Protein AF-A0A7S3MWG5-F1 (afdb_monomer)

pLDDT: mean 86.38, std 14.99, range [45.44, 98.62]

Foldseek 3Di:
DDDPPPPPPPPPPVPDPPDPLVVLLVLLLVLLVLLLVLLVLCVVPVCLQLCPVPDDDDPPDDDSVRLSVLLVVLSVLQNVLSVVLNVVSVVVLQRPDSVLSVVLSVLSVVLSVVSVVCSVVSHHSVCSNVSCVRNRVVNSVSSVVSNVVSVVVVVVVVVVVVVVVVVVVVVVVVVVVVVVD

Nearest PDB structures (foldseek):
  7uwb-assembly1_k  TM=5.128E-01  e=1.995E+00  Citrus x limon
  4u5a-assembly4_D  TM=2.665E-01  e=1.414E+00  Plasmodium berghei
  2oku-assembly1_B  TM=2.728E-01  e=2.201E+00  Porphyromonas gingivalis W83
  9crw-assembly1_H  TM=3.394E-01  e=5.079E+00  Candida albicans
  8srk-assembly1_A  TM=3.076E-01  e=6.495E+00  Salpingoeca rosetta

Solvent-accessible surface area (backbone atoms only — not comparable to full-atom values): 10254 Å² total; per-residue (Å²): 134,87,81,81,79,76,81,72,64,90,78,69,76,69,75,54,97,81,44,72,66,59,57,53,53,53,49,35,55,51,31,52,54,51,35,52,52,50,53,51,52,42,63,75,48,44,63,57,27,65,59,75,72,74,88,71,86,66,93,86,62,77,52,71,68,55,50,50,53,53,42,52,50,43,50,53,53,28,51,50,37,50,51,54,52,53,53,40,53,77,68,57,41,60,68,82,48,68,70,58,47,51,52,38,38,52,38,30,49,50,34,37,53,52,51,51,48,40,59,74,67,46,43,58,47,74,56,51,51,57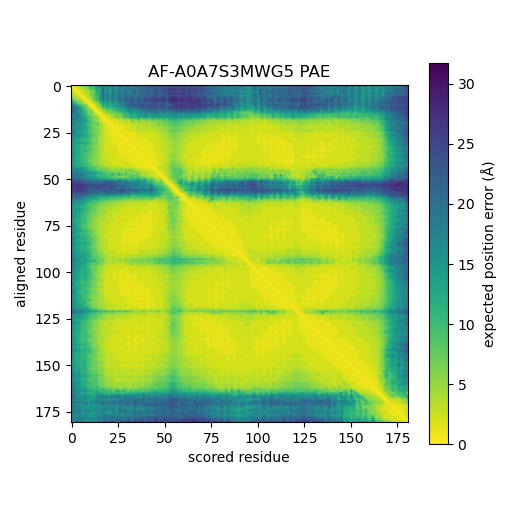,49,28,50,61,40,22,50,47,45,39,52,57,47,53,53,41,39,49,51,42,54,52,52,52,55,54,52,51,54,53,50,54,54,53,50,55,64,51,52,54,59,52,52,51,52,53,54,64,74,77,107

Radius of 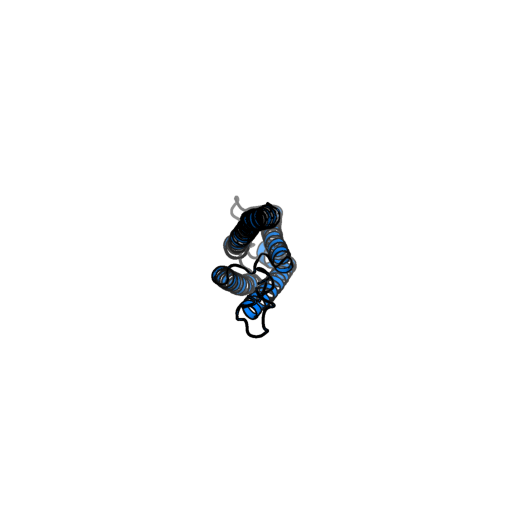gyration: 25.8 Å; Cα contacts (8 Å, |Δi|>4): 118; chains: 1; bounding box: 64×24×91 Å

Sequence (181 aa):
RKFKFKTMAVQSRVYKSHDPQYYLFRNKTLFIIAQIALLFVALTISENHIYWYGSTKPADRPTEEEAESSYKSAIWIFLSCLIVEFVFIFSGMSLLARELIFLQNFFHLLGCLFTAWFVLDAWQYQRIWYLLLLFGVIPFLLEIIQVYNAVRFTKNSQLNLEKNNKFKVIPFLLEIIQVYN

Structure (mmCIF, N/CA/C/O backbone):
data_AF-A0A7S3MWG5-F1
#
_entry.id   AF-A0A7S3MWG5-F1
#
loop_
_atom_site.group_PDB
_atom_site.id
_atom_site.type_symbol
_atom_site.label_atom_id
_atom_site.label_alt_id
_atom_site.label_comp_id
_atom_site.label_asym_id
_atom_site.label_entity_id
_atom_site.label_seq_id
_atom_site.pdbx_PDB_ins_code
_atom_site.Cartn_x
_atom_site.Cartn_y
_atom_site.Cartn_z
_atom_site.occupancy
_atom_site.B_iso_or_equiv
_atom_site.auth_seq_id
_atom_site.auth_comp_id
_atom_site.auth_asym_id
_atom_site.auth_atom_id
_atom_site.pdbx_PDB_model_num
ATOM 1 N N . ARG A 1 1 ? -37.157 -5.631 41.633 1.00 58.34 1 ARG A N 1
ATOM 2 C CA . ARG A 1 1 ? -36.956 -5.695 40.158 1.00 58.34 1 ARG A CA 1
ATOM 3 C C . ARG A 1 1 ? -35.497 -6.064 39.886 1.00 58.34 1 ARG A C 1
ATOM 5 O O . ARG A 1 1 ? -34.633 -5.264 40.206 1.00 58.34 1 ARG A O 1
ATOM 12 N N . LYS A 1 2 ? -35.194 -7.267 39.375 1.00 50.44 2 LYS A N 1
ATOM 13 C CA . LYS A 1 2 ? -33.812 -7.673 39.039 1.00 50.44 2 LYS A CA 1
ATOM 14 C C . LYS A 1 2 ? -33.408 -7.049 37.697 1.00 50.44 2 LYS A C 1
ATOM 16 O O . LYS A 1 2 ? -33.929 -7.454 36.661 1.00 50.44 2 LYS A O 1
ATOM 21 N N . PHE A 1 3 ? -32.498 -6.078 37.708 1.00 49.19 3 PHE A N 1
ATOM 22 C CA . PHE A 1 3 ? -31.880 -5.560 36.486 1.00 49.19 3 PHE A CA 1
ATOM 23 C C . PHE A 1 3 ? -30.882 -6.595 35.952 1.00 49.19 3 PHE A C 1
ATOM 25 O O . PHE A 1 3 ? -29.796 -6.771 36.500 1.00 49.19 3 PHE A O 1
ATOM 32 N N . LYS A 1 4 ? -31.248 -7.307 34.879 1.00 59.09 4 LYS A N 1
ATOM 33 C CA . LYS A 1 4 ? -30.299 -8.111 34.096 1.00 59.09 4 LYS A CA 1
ATOM 34 C C . LYS A 1 4 ? -29.404 -7.148 33.316 1.00 59.09 4 LYS A C 1
ATOM 36 O O . LYS A 1 4 ? -29.762 -6.710 32.225 1.00 59.09 4 LYS A O 1
ATOM 41 N N . PHE A 1 5 ? -28.247 -6.806 33.873 1.00 51.06 5 PHE A N 1
ATOM 42 C CA . PHE A 1 5 ? -27.210 -6.119 33.111 1.00 51.06 5 PHE A CA 1
ATOM 43 C C . PHE A 1 5 ? -26.651 -7.088 32.073 1.00 51.06 5 PHE A C 1
ATOM 45 O O . PHE A 1 5 ? -25.912 -8.015 32.391 1.00 51.06 5 PHE A O 1
ATOM 52 N N . LYS A 1 6 ? -27.046 -6.884 30.815 1.00 57.44 6 LYS A N 1
ATOM 53 C CA . LYS A 1 6 ? -26.429 -7.533 29.663 1.00 57.44 6 LYS A CA 1
ATOM 54 C C . LYS A 1 6 ? -25.040 -6.914 29.520 1.00 57.44 6 LYS A C 1
ATOM 56 O O . LYS A 1 6 ? -24.912 -5.799 29.023 1.00 57.44 6 LYS A O 1
ATOM 61 N N . THR A 1 7 ? -24.021 -7.594 30.033 1.00 53.59 7 THR A N 1
ATOM 62 C CA . THR A 1 7 ? -22.610 -7.264 29.822 1.00 53.59 7 THR A CA 1
ATOM 63 C C . THR A 1 7 ? -22.373 -7.225 28.315 1.00 53.59 7 THR A C 1
ATOM 65 O O . THR A 1 7 ? -22.274 -8.260 27.661 1.00 53.59 7 THR A O 1
ATOM 68 N N . MET A 1 8 ? -22.378 -6.029 27.727 1.00 45.44 8 MET A N 1
ATOM 69 C CA . MET A 1 8 ? -21.980 -5.862 26.338 1.00 45.44 8 MET A CA 1
ATOM 70 C C . MET A 1 8 ? -20.463 -5.998 26.314 1.00 45.44 8 MET A C 1
ATOM 72 O O . MET A 1 8 ? -19.751 -5.083 26.722 1.00 45.44 8 MET A O 1
ATOM 76 N N . ALA A 1 9 ? -19.965 -7.162 25.900 1.00 50.38 9 ALA A N 1
ATOM 77 C CA . ALA A 1 9 ? -18.564 -7.304 25.544 1.00 50.38 9 ALA A CA 1
ATOM 78 C C . ALA A 1 9 ? -18.272 -6.287 24.430 1.00 50.38 9 ALA A C 1
ATOM 80 O O . ALA A 1 9 ? -18.819 -6.377 23.332 1.00 50.38 9 ALA A O 1
ATOM 81 N N . VAL A 1 10 ? -17.456 -5.282 24.749 1.00 54.16 10 VAL A N 1
ATOM 82 C CA . VAL A 1 10 ? -17.215 -4.076 23.936 1.00 54.16 10 VAL A CA 1
ATOM 83 C C . VAL A 1 10 ? -16.567 -4.385 22.574 1.00 54.16 10 VAL A C 1
ATOM 85 O O . VAL A 1 10 ? -16.533 -3.517 21.710 1.00 54.16 10 VAL A O 1
ATOM 88 N N . GLN A 1 11 ? -16.123 -5.621 22.323 1.00 51.16 11 GLN A N 1
ATOM 89 C CA . GLN A 1 11 ? -15.396 -5.977 21.099 1.00 51.16 11 GLN A CA 1
ATOM 90 C C . GLN A 1 11 ? -15.906 -7.200 20.333 1.00 51.16 11 GLN A C 1
ATOM 92 O O . GLN A 1 11 ? -15.374 -7.492 19.269 1.00 51.16 11 GLN A O 1
ATOM 97 N N . SER A 1 12 ? -16.968 -7.878 20.772 1.00 49.00 12 SER A N 1
ATOM 98 C CA . SER A 1 12 ? -17.566 -8.963 19.982 1.00 49.00 12 SER A CA 1
ATOM 99 C C . SER A 1 12 ? -18.888 -8.535 19.355 1.00 49.00 12 SER A C 1
ATOM 101 O O . SER A 1 12 ? -19.907 -9.222 19.456 1.00 49.00 12 SER A O 1
ATOM 103 N N . ARG A 1 13 ? -18.882 -7.429 18.594 1.00 55.12 13 ARG A N 1
ATOM 104 C CA . ARG A 1 13 ? -19.757 -7.423 17.415 1.00 55.12 13 ARG A CA 1
ATOM 105 C C . ARG A 1 13 ? -19.190 -8.481 16.481 1.00 55.12 13 ARG A C 1
ATOM 107 O O . ARG A 1 13 ? -18.394 -8.183 15.605 1.00 55.12 13 ARG A O 1
ATOM 114 N N . VAL A 1 14 ? -19.566 -9.733 16.735 1.00 58.75 14 VAL A N 1
ATOM 115 C CA . VAL A 1 14 ? -19.455 -10.813 15.765 1.00 58.75 14 VAL A CA 1
ATOM 116 C C . VAL A 1 14 ? -20.097 -10.254 14.509 1.00 58.75 14 VAL A C 1
ATOM 118 O O . VAL A 1 14 ? -21.301 -9.975 14.513 1.00 58.75 14 VAL A O 1
ATOM 121 N N . TYR A 1 15 ? -19.269 -9.966 13.505 1.00 61.66 15 TYR A N 1
ATOM 122 C CA . TYR A 1 15 ? -19.721 -9.416 12.242 1.00 61.66 15 TYR A CA 1
ATOM 123 C C . TYR A 1 15 ? -20.810 -10.335 11.723 1.00 61.66 15 TYR A C 1
ATOM 125 O O . TYR A 1 15 ? -20.561 -11.486 11.363 1.00 61.66 15 TYR A O 1
ATOM 133 N N . LYS A 1 16 ? -22.051 -9.848 11.746 1.00 71.44 16 LYS A N 1
ATOM 134 C CA . LYS A 1 16 ? -23.113 -10.540 11.035 1.00 71.44 16 LYS A CA 1
ATOM 135 C C . LYS A 1 16 ? -22.685 -10.534 9.575 1.00 71.44 16 LYS A C 1
ATOM 137 O O . LYS A 1 16 ? -22.190 -9.518 9.096 1.00 71.44 16 LYS A O 1
ATOM 142 N N . SER A 1 17 ? -22.906 -11.635 8.868 1.00 73.44 17 SER A N 1
ATOM 143 C CA . SER A 1 17 ? -22.539 -11.794 7.452 1.00 73.44 17 SER A CA 1
ATOM 144 C C . SER A 1 17 ? -23.084 -10.700 6.517 1.00 73.44 17 SER A C 1
ATOM 146 O O . SER A 1 17 ? -22.689 -10.633 5.363 1.00 73.44 17 SER A O 1
ATOM 148 N N . HIS A 1 18 ? -23.975 -9.841 7.017 1.00 81.19 18 HIS A N 1
ATOM 149 C CA . HIS A 1 18 ? -24.604 -8.733 6.309 1.00 81.19 18 HIS A CA 1
ATOM 150 C C . HIS A 1 18 ? -24.020 -7.354 6.688 1.00 81.19 18 HIS A C 1
ATOM 152 O O . HIS A 1 18 ? -24.598 -6.336 6.320 1.00 81.19 18 HIS A O 1
ATOM 158 N N . ASP A 1 19 ? -22.921 -7.279 7.452 1.00 86.31 19 ASP A N 1
ATOM 159 C CA . ASP A 1 19 ? -22.254 -5.999 7.728 1.00 86.31 19 ASP A CA 1
ATOM 160 C C . ASP A 1 19 ? -21.442 -5.550 6.498 1.00 86.31 19 ASP A C 1
ATOM 162 O O . ASP A 1 19 ? -20.554 -6.287 6.057 1.00 86.31 19 ASP A O 1
ATOM 166 N N . PRO A 1 20 ? -21.678 -4.339 5.957 1.00 86.81 20 PRO A N 1
ATOM 167 C CA . PRO A 1 20 ? -20.893 -3.784 4.855 1.00 86.81 20 PRO A CA 1
ATOM 168 C C . PRO A 1 20 ? -19.370 -3.821 5.067 1.00 86.81 20 PRO A C 1
ATOM 170 O O . PRO A 1 20 ? -18.618 -3.891 4.095 1.00 86.81 20 PRO A O 1
ATOM 173 N N . GLN A 1 21 ? -18.894 -3.805 6.319 1.00 87.06 21 GLN A N 1
ATOM 174 C CA . GLN A 1 21 ? -17.459 -3.876 6.628 1.00 87.06 21 GLN A CA 1
ATOM 175 C C . GLN A 1 21 ? -16.812 -5.195 6.185 1.00 87.06 21 GLN A C 1
ATOM 177 O O . GLN A 1 21 ? -15.646 -5.190 5.791 1.00 87.06 21 GLN A O 1
ATOM 182 N N . TYR A 1 22 ? -17.567 -6.297 6.166 1.00 88.50 22 TYR A N 1
ATOM 183 C CA . TYR A 1 22 ? -17.061 -7.593 5.711 1.00 88.50 22 TYR A CA 1
ATOM 184 C C . TYR A 1 22 ? -16.614 -7.549 4.241 1.00 88.50 22 TYR A C 1
ATOM 186 O O . TYR A 1 22 ? -15.540 -8.043 3.893 1.00 88.50 22 TYR A O 1
ATOM 194 N N . TYR A 1 23 ? -17.400 -6.896 3.380 1.00 91.94 23 TYR A N 1
ATOM 195 C CA . TYR A 1 23 ? -17.073 -6.751 1.959 1.00 91.94 23 TYR A CA 1
ATOM 196 C C . TYR A 1 23 ? -15.869 -5.835 1.737 1.00 91.94 23 TYR A C 1
ATOM 198 O O . TYR A 1 23 ? -15.005 -6.145 0.920 1.00 91.94 23 TYR A O 1
ATOM 206 N N . LEU A 1 24 ? -15.780 -4.734 2.489 1.00 92.12 24 LEU A N 1
ATOM 207 C CA . LEU A 1 24 ? -14.653 -3.806 2.391 1.00 92.12 24 LEU A CA 1
ATOM 208 C C . LEU A 1 24 ? -13.333 -4.475 2.781 1.00 92.12 24 LEU A C 1
ATOM 210 O O . LEU A 1 24 ? -12.340 -4.303 2.078 1.00 92.12 24 LEU A O 1
ATOM 214 N N . PHE A 1 25 ? -13.338 -5.277 3.846 1.00 92.25 25 PHE A N 1
ATOM 215 C CA . PHE A 1 25 ? -12.175 -6.050 4.269 1.00 92.25 25 PHE A CA 1
ATOM 216 C C . PHE A 1 25 ? -11.745 -7.062 3.204 1.00 92.25 25 PHE A C 1
ATOM 218 O O . PHE A 1 25 ? -10.589 -7.068 2.787 1.00 92.25 25 PHE A O 1
ATOM 225 N N . ARG A 1 26 ? -12.689 -7.874 2.705 1.00 94.38 26 ARG A N 1
ATOM 226 C CA . ARG A 1 26 ? -12.409 -8.875 1.667 1.00 94.38 26 ARG A CA 1
ATOM 227 C C . ARG A 1 26 ? -11.819 -8.236 0.410 1.00 94.38 26 ARG A C 1
ATOM 2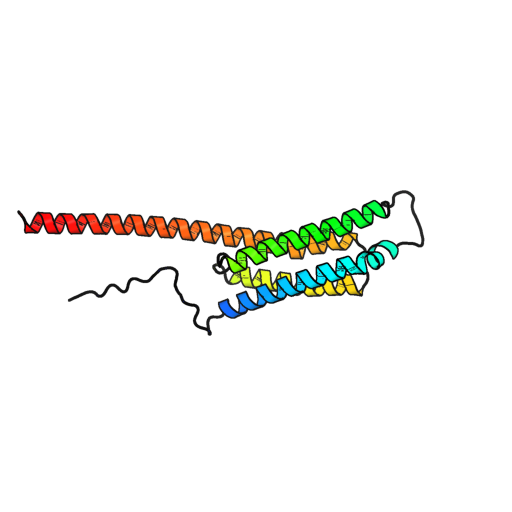29 O O . ARG A 1 26 ? -10.847 -8.753 -0.134 1.00 94.38 26 ARG A O 1
ATOM 236 N N . ASN A 1 27 ? -12.384 -7.116 -0.035 1.00 96.12 27 ASN A N 1
ATOM 237 C CA . ASN A 1 27 ? -11.892 -6.398 -1.208 1.00 96.12 27 ASN A CA 1
ATOM 238 C C . ASN A 1 27 ? -10.470 -5.872 -0.987 1.00 96.12 27 ASN A C 1
ATOM 240 O O . ASN A 1 27 ? -9.638 -6.022 -1.876 1.00 96.12 27 ASN A O 1
ATOM 244 N N . LYS A 1 28 ? -10.166 -5.343 0.207 1.00 95.56 28 LYS A N 1
ATOM 245 C CA . LYS A 1 28 ? -8.814 -4.886 0.553 1.00 95.56 28 LYS A CA 1
ATOM 246 C C . LYS A 1 28 ? -7.790 -6.001 0.410 1.00 95.56 28 LYS A C 1
ATOM 248 O O . LYS A 1 28 ? -6.786 -5.836 -0.276 1.00 95.56 28 LYS A O 1
ATOM 253 N N . THR A 1 29 ? -8.074 -7.156 1.011 1.00 96.69 29 THR A N 1
ATOM 254 C CA . THR A 1 29 ? -7.201 -8.331 0.933 1.00 96.69 29 THR A CA 1
ATOM 255 C C . THR A 1 29 ? -6.969 -8.758 -0.515 1.00 96.69 29 THR A C 1
ATOM 257 O O . THR A 1 29 ? -5.829 -9.003 -0.901 1.00 96.69 29 THR A O 1
ATOM 260 N N . LEU A 1 30 ? -8.029 -8.813 -1.329 1.00 97.94 30 LEU A N 1
ATOM 261 C CA . LEU A 1 30 ? -7.922 -9.194 -2.738 1.00 97.94 30 LEU A CA 1
ATOM 262 C C . LEU A 1 30 ? -7.074 -8.205 -3.542 1.00 97.94 30 LEU A C 1
ATOM 264 O O . LEU A 1 30 ? -6.211 -8.640 -4.301 1.00 97.94 30 LEU A O 1
ATOM 268 N N . PHE A 1 31 ? -7.279 -6.897 -3.362 1.00 98.25 31 PHE A N 1
ATOM 269 C CA . PHE A 1 31 ? -6.501 -5.895 -4.087 1.00 98.25 31 PHE A CA 1
ATOM 270 C C . PHE A 1 31 ? -5.033 -5.879 -3.665 1.00 98.25 31 PHE A C 1
ATOM 272 O O . PHE A 1 31 ? -4.173 -5.804 -4.534 1.00 98.25 31 PHE A O 1
ATOM 279 N N . ILE A 1 32 ? -4.721 -6.038 -2.375 1.00 98.06 32 ILE A N 1
ATOM 280 C CA . ILE A 1 32 ? -3.328 -6.142 -1.918 1.00 98.06 32 ILE A CA 1
ATOM 281 C C . ILE A 1 32 ? -2.643 -7.368 -2.534 1.00 98.06 32 ILE A C 1
ATOM 283 O O . ILE A 1 32 ? -1.541 -7.243 -3.063 1.00 98.06 32 ILE A O 1
ATOM 287 N N . ILE A 1 33 ? -3.294 -8.538 -2.531 1.00 98.44 33 ILE A N 1
ATOM 288 C CA . ILE A 1 33 ? -2.737 -9.755 -3.147 1.00 98.44 33 ILE A CA 1
ATOM 289 C C . ILE A 1 33 ? -2.514 -9.553 -4.651 1.00 98.44 33 ILE A C 1
ATOM 291 O O . ILE A 1 33 ? -1.448 -9.894 -5.165 1.00 98.44 33 ILE A O 1
ATOM 295 N N . ALA A 1 34 ? -3.493 -8.980 -5.355 1.00 98.50 34 ALA A N 1
ATOM 296 C CA . ALA A 1 34 ? -3.378 -8.701 -6.783 1.00 98.50 34 ALA A CA 1
ATOM 297 C C . ALA A 1 34 ? -2.232 -7.721 -7.081 1.00 98.50 34 ALA A C 1
ATOM 299 O O . ALA A 1 34 ? -1.448 -7.947 -8.000 1.00 98.50 34 ALA A O 1
ATOM 300 N N . GLN A 1 35 ? -2.091 -6.668 -6.277 1.00 98.44 35 GLN A N 1
ATOM 301 C CA . GLN A 1 35 ? -1.040 -5.671 -6.440 1.00 98.44 35 GLN A CA 1
ATOM 302 C C . GLN A 1 35 ? 0.351 -6.252 -6.154 1.00 98.44 35 GLN A C 1
ATOM 304 O O . GLN A 1 35 ? 1.283 -5.989 -6.911 1.00 98.44 35 GLN A O 1
ATOM 309 N N . ILE A 1 36 ? 0.487 -7.108 -5.134 1.00 98.56 36 ILE A N 1
ATOM 310 C CA . ILE A 1 36 ? 1.717 -7.874 -4.872 1.00 98.56 36 ILE A CA 1
ATOM 311 C C . ILE A 1 36 ? 2.068 -8.752 -6.080 1.00 98.56 36 ILE A C 1
ATOM 313 O O . ILE A 1 36 ? 3.208 -8.733 -6.540 1.00 98.56 36 ILE A O 1
ATOM 317 N N . ALA A 1 37 ? 1.099 -9.491 -6.631 1.00 98.50 37 ALA A N 1
ATOM 318 C CA . ALA A 1 37 ? 1.326 -10.337 -7.802 1.00 98.50 37 ALA A CA 1
ATOM 319 C C . ALA A 1 37 ? 1.779 -9.520 -9.026 1.00 98.50 37 ALA A C 1
ATOM 321 O O . ALA A 1 37 ? 2.735 -9.902 -9.697 1.00 98.50 37 ALA A O 1
ATOM 322 N N . LEU A 1 38 ? 1.151 -8.368 -9.283 1.00 98.38 38 LEU A N 1
ATOM 323 C CA . LEU A 1 38 ? 1.547 -7.463 -10.366 1.00 98.38 38 LEU A CA 1
ATOM 324 C C . LEU A 1 38 ? 2.963 -6.899 -10.177 1.00 98.38 38 LEU A C 1
ATOM 326 O O . LEU A 1 38 ? 3.696 -6.773 -11.154 1.00 98.38 38 LEU A O 1
ATOM 330 N N . LEU A 1 39 ? 3.376 -6.599 -8.942 1.00 98.31 39 LEU A N 1
ATOM 331 C CA . LEU A 1 39 ? 4.747 -6.169 -8.647 1.00 98.31 39 LEU A CA 1
ATOM 332 C C . LEU A 1 39 ? 5.774 -7.283 -8.887 1.00 98.31 39 LEU A C 1
ATOM 334 O O . LEU A 1 39 ? 6.867 -7.004 -9.378 1.00 98.31 39 LEU A O 1
ATOM 338 N N . PHE A 1 40 ? 5.429 -8.545 -8.614 1.00 98.38 40 PHE A N 1
ATOM 339 C CA . PHE A 1 40 ? 6.276 -9.673 -9.009 1.00 98.38 40 PHE A CA 1
ATOM 340 C C . PHE A 1 40 ? 6.375 -9.811 -10.528 1.00 98.38 40 PHE A C 1
ATOM 342 O O . PHE A 1 40 ? 7.472 -10.013 -11.040 1.00 98.38 40 PHE A O 1
ATOM 349 N N . VAL A 1 41 ? 5.269 -9.640 -11.260 1.00 97.75 41 VAL A N 1
ATOM 350 C CA . VAL A 1 41 ? 5.312 -9.613 -12.730 1.00 97.75 41 VAL A CA 1
ATOM 351 C C . VAL A 1 41 ? 6.221 -8.482 -13.214 1.00 97.75 41 VAL A C 1
ATOM 353 O O . VAL A 1 41 ? 7.086 -8.726 -14.050 1.00 97.75 41 VAL A O 1
ATOM 356 N N . ALA A 1 42 ? 6.108 -7.281 -12.640 1.00 96.62 42 ALA A N 1
ATOM 357 C CA . ALA A 1 42 ? 6.981 -6.154 -12.964 1.00 96.62 42 ALA A CA 1
ATOM 358 C C . ALA A 1 42 ? 8.474 -6.499 -12.771 1.00 96.62 42 ALA A C 1
ATOM 360 O O . ALA A 1 42 ? 9.284 -6.213 -13.649 1.00 96.62 42 ALA A O 1
ATOM 361 N N . LEU A 1 43 ? 8.836 -7.215 -11.696 1.00 96.50 43 LEU A N 1
ATOM 362 C CA . LEU A 1 43 ? 10.208 -7.712 -11.503 1.00 96.50 43 LEU A CA 1
ATOM 363 C C . LEU A 1 43 ? 10.655 -8.678 -12.606 1.00 96.50 43 LEU A C 1
ATOM 365 O O . LEU A 1 43 ? 11.813 -8.626 -13.005 1.00 96.50 43 LEU A O 1
ATOM 369 N N . THR A 1 44 ? 9.769 -9.547 -13.101 1.00 96.25 44 THR A N 1
ATOM 370 C CA . THR A 1 44 ? 10.125 -10.512 -14.160 1.00 96.25 44 THR A CA 1
ATOM 371 C C . THR A 1 44 ? 10.340 -9.870 -15.527 1.00 96.25 44 THR A C 1
ATOM 373 O O . THR A 1 44 ? 11.050 -10.437 -16.348 1.00 96.25 44 THR A O 1
ATOM 376 N N . ILE A 1 45 ? 9.753 -8.695 -15.773 1.00 94.25 45 ILE A N 1
ATOM 377 C CA . ILE A 1 45 ? 9.859 -7.980 -17.053 1.00 94.25 45 ILE A CA 1
ATOM 378 C C . ILE A 1 45 ? 10.702 -6.702 -16.952 1.00 94.25 45 ILE A C 1
ATOM 380 O O . ILE A 1 45 ? 10.583 -5.814 -17.797 1.00 94.25 45 ILE A O 1
ATOM 384 N N . SER A 1 46 ? 11.553 -6.588 -15.925 1.00 90.56 46 SER A N 1
ATOM 385 C CA . SER A 1 46 ? 12.341 -5.379 -15.642 1.00 90.56 46 SER A CA 1
ATOM 386 C C . SER A 1 46 ? 13.181 -4.915 -16.833 1.00 90.56 46 SER A C 1
ATOM 388 O O . SER A 1 46 ? 13.321 -3.716 -17.062 1.00 90.56 46 SER A O 1
ATOM 390 N N . GLU A 1 47 ? 13.689 -5.863 -17.621 1.00 86.88 47 GLU A N 1
ATOM 391 C CA . GLU A 1 47 ? 14.488 -5.614 -18.822 1.00 86.88 47 GLU A CA 1
ATOM 392 C C . GLU A 1 47 ? 13.753 -4.699 -19.817 1.00 86.88 47 GLU A C 1
ATOM 394 O O . GLU A 1 47 ? 14.308 -3.698 -20.275 1.00 86.88 47 GLU A O 1
ATOM 399 N N . ASN A 1 48 ? 12.464 -4.943 -20.066 1.00 84.94 48 ASN A N 1
ATOM 400 C CA . ASN A 1 48 ? 11.670 -4.150 -21.011 1.00 84.94 48 ASN A CA 1
ATOM 401 C C . ASN A 1 48 ? 11.567 -2.671 -20.600 1.00 84.94 48 ASN A C 1
ATOM 403 O O . ASN A 1 48 ? 11.482 -1.793 -21.457 1.00 84.94 48 ASN A O 1
ATOM 407 N N . HIS A 1 49 ? 11.611 -2.384 -19.297 1.00 79.19 49 HIS A N 1
ATOM 408 C CA . HIS A 1 49 ? 11.516 -1.027 -18.750 1.00 79.19 49 HIS A CA 1
ATOM 409 C C . HIS A 1 49 ? 12.849 -0.272 -18.745 1.00 79.19 49 HIS A C 1
ATOM 411 O O . HIS A 1 49 ? 12.860 0.963 -18.732 1.00 79.19 49 HIS A O 1
ATOM 417 N N . ILE A 1 50 ? 13.965 -1.002 -18.727 1.00 79.88 50 ILE A N 1
ATOM 418 C CA . ILE A 1 50 ? 15.319 -0.442 -18.652 1.00 79.88 50 ILE A CA 1
ATOM 419 C C . ILE A 1 50 ? 15.869 -0.206 -20.068 1.00 79.88 50 ILE A C 1
ATOM 421 O O . ILE A 1 50 ? 16.413 0.864 -20.349 1.00 79.88 50 ILE A O 1
ATOM 425 N N . TYR A 1 51 ? 15.659 -1.149 -20.994 1.00 71.56 51 TYR A N 1
ATOM 426 C CA . TYR A 1 51 ? 16.305 -1.135 -22.314 1.00 71.56 51 TYR A CA 1
ATOM 427 C C . TYR A 1 51 ? 15.574 -0.333 -23.401 1.00 71.56 51 TYR A C 1
ATOM 429 O O . TYR A 1 51 ? 16.173 -0.021 -24.433 1.00 71.56 51 TYR A O 1
ATOM 437 N N . TRP A 1 52 ? 14.316 0.074 -23.188 1.00 65.56 52 TRP A N 1
ATOM 438 C CA . TRP A 1 52 ? 13.527 0.819 -24.187 1.00 65.56 52 TRP A CA 1
ATOM 439 C C . TRP A 1 52 ? 14.139 2.182 -24.589 1.00 65.56 52 TRP A C 1
ATOM 441 O O . TRP A 1 52 ? 13.782 2.764 -25.610 1.00 65.56 52 TRP A O 1
ATOM 451 N N . TYR A 1 53 ? 15.124 2.698 -23.846 1.00 55.78 53 TYR A N 1
ATOM 452 C CA . TYR A 1 53 ? 15.699 4.035 -24.052 1.00 55.78 53 TYR A CA 1
ATOM 453 C C . TYR A 1 53 ? 17.021 4.075 -24.856 1.00 55.78 53 TYR A C 1
ATOM 455 O O . TYR A 1 53 ? 17.823 5.008 -24.727 1.00 55.78 53 TYR A O 1
ATOM 463 N N . GLY A 1 54 ? 17.266 3.057 -25.688 1.00 54.56 54 GLY A N 1
ATOM 464 C CA . GLY A 1 54 ? 18.580 2.727 -26.253 1.00 54.56 54 GLY A CA 1
ATOM 465 C C . GLY A 1 54 ? 19.092 3.455 -27.509 1.00 54.56 54 GLY A C 1
ATOM 466 O O . GLY A 1 54 ? 20.178 3.099 -27.949 1.00 54.56 54 GLY A O 1
ATOM 467 N N . SER A 1 55 ? 18.418 4.445 -28.114 1.00 53.19 55 SER A N 1
ATOM 468 C CA . SER A 1 55 ? 18.866 4.952 -29.442 1.00 53.19 55 SER A CA 1
ATOM 469 C C . SER A 1 55 ? 19.621 6.289 -29.498 1.00 53.19 55 SER A C 1
ATOM 471 O O . SER A 1 55 ? 20.267 6.560 -30.504 1.00 53.19 55 SER A O 1
ATOM 473 N N . THR A 1 56 ? 19.645 7.120 -28.452 1.00 61.03 56 THR A N 1
ATOM 474 C CA . THR A 1 56 ? 20.429 8.377 -28.469 1.00 61.03 56 THR A CA 1
ATOM 475 C C . THR A 1 56 ? 20.955 8.696 -27.072 1.00 61.03 56 THR A C 1
ATOM 477 O O . THR A 1 56 ? 20.188 9.102 -26.207 1.00 61.03 56 THR A O 1
ATOM 480 N N . LYS A 1 57 ? 22.246 8.462 -26.801 1.00 60.16 57 LYS A N 1
ATOM 481 C CA . LYS A 1 57 ? 22.859 8.645 -25.469 1.00 60.16 57 LYS A CA 1
ATOM 482 C C . LYS A 1 57 ? 23.442 10.069 -25.299 1.00 60.16 57 LYS A C 1
ATOM 484 O O . LYS A 1 57 ? 24.508 10.327 -25.845 1.00 60.16 57 LYS A O 1
ATOM 489 N N . PRO A 1 58 ? 22.809 10.997 -24.555 1.00 70.75 58 PRO A N 1
ATOM 490 C CA . PRO A 1 58 ? 23.506 12.118 -23.931 1.00 70.75 58 PRO A CA 1
ATOM 491 C C . PRO A 1 58 ? 24.426 11.613 -22.805 1.00 70.75 58 PRO A C 1
ATOM 493 O O . PRO A 1 58 ? 24.152 10.573 -22.205 1.00 70.75 58 PRO A O 1
ATOM 496 N N . ALA A 1 59 ? 25.510 12.348 -22.540 1.00 75.06 59 ALA A N 1
ATOM 497 C CA . ALA A 1 59 ? 26.598 11.949 -21.638 1.00 75.06 59 ALA A CA 1
ATOM 498 C C . ALA A 1 59 ? 26.185 11.774 -20.159 1.00 75.06 59 ALA A C 1
ATOM 500 O O . ALA A 1 59 ? 26.840 11.023 -19.447 1.00 75.06 59 ALA A O 1
ATOM 501 N N . ASP A 1 60 ? 25.080 12.388 -19.725 1.00 80.81 60 ASP A N 1
ATOM 502 C CA . ASP A 1 60 ? 24.661 12.437 -18.312 1.00 80.81 60 ASP A CA 1
ATOM 503 C C . ASP A 1 60 ? 23.622 11.364 -17.919 1.00 80.81 60 ASP A C 1
ATOM 505 O O . ASP A 1 60 ? 22.862 11.543 -16.965 1.00 80.81 60 ASP A O 1
ATOM 509 N N . ARG A 1 61 ? 23.494 10.264 -18.676 1.00 75.56 61 ARG A N 1
ATOM 510 C CA . ARG A 1 61 ? 22.505 9.220 -18.343 1.00 75.56 61 ARG A CA 1
ATOM 511 C C . ARG A 1 61 ? 23.005 8.287 -17.232 1.00 75.56 61 ARG A C 1
ATOM 513 O O . ARG A 1 61 ? 24.181 7.929 -17.262 1.00 75.56 61 ARG A O 1
ATOM 520 N N . PRO A 1 62 ? 22.107 7.835 -16.328 1.00 83.69 62 PRO A N 1
ATOM 521 C CA . PRO A 1 62 ? 22.427 6.796 -15.355 1.00 83.69 62 PRO A CA 1
ATOM 522 C C . PRO A 1 62 ? 22.995 5.560 -16.041 1.00 83.69 62 PRO A C 1
ATOM 524 O O . PRO A 1 62 ? 22.590 5.224 -17.164 1.00 83.69 62 PRO A O 1
ATOM 527 N N . THR A 1 63 ? 23.900 4.872 -15.354 1.00 89.06 63 THR A N 1
ATOM 528 C CA . THR A 1 63 ? 24.348 3.558 -15.815 1.00 89.06 63 THR A CA 1
ATOM 529 C C . THR A 1 63 ? 23.178 2.569 -15.775 1.00 89.06 63 THR A C 1
ATOM 531 O O . THR A 1 63 ? 22.185 2.759 -15.070 1.00 89.06 63 THR A O 1
ATOM 534 N N . GLU A 1 64 ? 23.263 1.506 -16.568 1.00 87.75 64 GLU A N 1
ATOM 535 C CA . GLU A 1 64 ? 22.249 0.448 -16.578 1.00 87.75 64 GLU A CA 1
ATOM 536 C C . GLU A 1 64 ? 22.073 -0.182 -15.189 1.00 87.75 64 GLU A C 1
ATOM 538 O O . GLU A 1 64 ? 20.950 -0.358 -14.721 1.00 87.75 64 GLU A O 1
ATOM 543 N N . GLU A 1 65 ? 23.191 -0.398 -14.495 1.00 90.75 65 GLU A N 1
ATOM 544 C CA . GLU A 1 65 ? 23.236 -0.894 -13.121 1.00 90.75 65 GLU A CA 1
ATOM 545 C C . GLU A 1 65 ? 22.518 0.054 -12.142 1.00 90.75 65 GLU A C 1
ATOM 547 O O . GLU A 1 65 ? 21.733 -0.388 -11.299 1.00 90.75 65 GLU A O 1
ATOM 552 N N . GLU A 1 66 ? 22.713 1.371 -12.274 1.00 91.38 66 GLU A N 1
ATOM 553 C CA . GLU A 1 66 ? 22.006 2.372 -11.464 1.00 91.38 66 GLU A CA 1
ATOM 554 C C . GLU A 1 66 ? 20.495 2.367 -11.729 1.00 91.38 66 GLU A C 1
ATOM 556 O O . GLU A 1 66 ? 19.694 2.459 -10.791 1.00 91.38 66 GLU A O 1
ATOM 561 N N . ALA A 1 67 ? 20.087 2.249 -12.996 1.00 91.69 67 ALA A N 1
ATOM 562 C CA . ALA A 1 67 ? 18.680 2.185 -13.382 1.00 91.69 67 ALA A CA 1
ATOM 563 C C . ALA A 1 67 ? 18.003 0.920 -12.835 1.00 91.69 67 ALA A C 1
ATOM 565 O O . ALA A 1 67 ? 16.923 1.001 -12.241 1.00 91.69 67 ALA A O 1
ATOM 566 N N . GLU A 1 68 ? 18.659 -0.232 -12.972 1.00 93.00 68 GLU A N 1
ATOM 567 C CA . GLU A 1 68 ? 18.183 -1.511 -12.453 1.00 93.00 68 GLU A CA 1
ATOM 568 C C . GLU A 1 68 ? 18.065 -1.491 -10.925 1.00 93.00 68 GLU A C 1
ATOM 570 O O . GLU A 1 68 ? 17.024 -1.860 -10.369 1.00 93.00 68 GLU A O 1
ATOM 575 N N . SER A 1 69 ? 19.102 -1.004 -10.241 1.00 94.88 69 SER A N 1
ATOM 576 C CA . SER A 1 69 ? 19.124 -0.874 -8.784 1.00 94.88 69 SER A CA 1
ATOM 577 C C . SER A 1 69 ? 18.011 0.051 -8.283 1.00 94.88 69 SER A C 1
ATOM 579 O O . SER A 1 69 ? 17.271 -0.305 -7.359 1.00 94.88 69 SER A O 1
ATOM 581 N N . SER A 1 70 ? 17.813 1.204 -8.933 1.00 95.38 70 SER A N 1
ATOM 582 C CA . SER A 1 70 ? 16.736 2.146 -8.603 1.00 95.38 70 SER A CA 1
ATOM 583 C C . SER A 1 70 ? 15.352 1.518 -8.781 1.00 95.38 70 SER A C 1
ATOM 585 O O . SER A 1 70 ? 14.505 1.607 -7.888 1.00 95.38 70 SER A O 1
ATOM 587 N N . TYR A 1 71 ? 15.131 0.834 -9.906 1.00 95.81 71 TYR A N 1
ATOM 588 C CA . TYR A 1 71 ? 13.872 0.165 -10.219 1.00 95.81 71 TYR A CA 1
ATOM 589 C C . TYR A 1 71 ? 13.531 -0.934 -9.206 1.00 95.81 71 TYR A C 1
ATOM 591 O O . TYR A 1 71 ? 12.446 -0.928 -8.615 1.00 95.81 71 TYR A O 1
ATOM 599 N N . LYS A 1 72 ? 14.478 -1.847 -8.948 1.00 96.88 72 LYS A N 1
ATOM 600 C CA . LYS A 1 72 ? 14.304 -2.939 -7.979 1.00 96.88 72 LYS A CA 1
ATOM 601 C C . LYS A 1 72 ? 14.075 -2.400 -6.571 1.00 96.88 72 LYS A C 1
ATOM 603 O O . LYS A 1 72 ? 13.197 -2.899 -5.871 1.00 96.88 72 LYS A O 1
ATOM 608 N N . SER A 1 73 ? 14.810 -1.362 -6.171 1.00 98.06 73 SER A N 1
ATOM 609 C CA . SER A 1 73 ? 14.644 -0.725 -4.859 1.00 98.06 73 SER A CA 1
ATOM 610 C C . SER A 1 73 ? 13.229 -0.190 -4.667 1.00 98.06 73 SER A C 1
ATOM 612 O O . SER A 1 73 ? 12.598 -0.470 -3.649 1.00 98.06 73 SER A O 1
ATOM 614 N N . ALA A 1 74 ? 12.694 0.521 -5.660 1.00 98.31 74 ALA A N 1
ATOM 615 C CA . ALA A 1 74 ? 11.338 1.046 -5.585 1.00 98.31 74 ALA A CA 1
ATOM 616 C C . ALA A 1 74 ? 10.293 -0.073 -5.438 1.00 98.31 74 ALA A C 1
ATOM 618 O O . ALA A 1 74 ? 9.400 0.036 -4.598 1.00 98.31 74 ALA A O 1
ATOM 619 N N . ILE A 1 75 ? 10.425 -1.172 -6.192 1.00 98.31 75 ILE A N 1
ATOM 620 C CA . ILE A 1 75 ? 9.510 -2.318 -6.077 1.00 98.31 75 ILE A CA 1
ATOM 621 C C . ILE A 1 75 ? 9.625 -2.995 -4.710 1.00 98.31 75 ILE A C 1
ATOM 623 O O . ILE A 1 75 ? 8.600 -3.302 -4.104 1.00 98.31 75 ILE A O 1
ATOM 627 N N . TRP A 1 76 ? 10.834 -3.204 -4.186 1.00 98.50 76 TRP A N 1
ATOM 628 C CA . TRP A 1 76 ? 11.014 -3.833 -2.874 1.00 98.50 76 TRP A CA 1
ATOM 629 C C . TRP A 1 76 ? 10.457 -2.988 -1.728 1.00 98.50 76 TRP A C 1
ATOM 631 O O . TRP A 1 76 ? 9.842 -3.533 -0.807 1.00 98.50 76 TRP A O 1
ATOM 641 N N . ILE A 1 77 ? 10.603 -1.662 -1.795 1.00 98.56 77 ILE A N 1
ATOM 642 C CA . ILE A 1 77 ? 9.961 -0.747 -0.842 1.00 98.56 77 ILE A CA 1
ATOM 643 C C . ILE A 1 77 ? 8.437 -0.859 -0.965 1.00 98.56 77 ILE A C 1
ATOM 645 O O . ILE A 1 77 ? 7.746 -0.970 0.047 1.00 98.56 77 ILE A O 1
ATOM 649 N N . PHE A 1 78 ? 7.912 -0.911 -2.192 1.00 98.56 78 PHE A N 1
ATOM 650 C CA . PHE A 1 78 ? 6.476 -1.045 -2.440 1.00 98.56 78 PHE A CA 1
ATOM 651 C C . PHE A 1 78 ? 5.927 -2.356 -1.857 1.00 98.56 78 PHE A C 1
ATOM 653 O O . PHE A 1 78 ? 4.971 -2.344 -1.080 1.00 98.56 78 PHE A O 1
ATOM 660 N N . LEU A 1 79 ? 6.578 -3.483 -2.148 1.00 98.62 79 LEU A N 1
ATOM 661 C CA . LEU A 1 79 ? 6.235 -4.787 -1.582 1.00 98.62 79 LEU A CA 1
ATOM 662 C C . LEU A 1 79 ? 6.266 -4.766 -0.051 1.00 98.62 79 LEU A C 1
ATOM 664 O O . LEU A 1 79 ? 5.358 -5.298 0.583 1.00 98.62 79 LEU A O 1
ATOM 668 N N . SER A 1 80 ? 7.263 -4.112 0.547 1.00 98.56 80 SER A N 1
ATOM 669 C CA . SER A 1 80 ? 7.379 -4.003 2.005 1.00 98.56 80 SER A CA 1
ATOM 670 C C . SER A 1 80 ? 6.192 -3.258 2.620 1.00 98.56 80 SER A C 1
ATOM 672 O O . SER A 1 80 ? 5.621 -3.739 3.599 1.00 98.56 80 SER A O 1
ATOM 674 N N . CYS A 1 81 ? 5.760 -2.137 2.027 1.00 98.62 81 CYS A N 1
ATOM 675 C CA . CYS A 1 81 ? 4.549 -1.428 2.456 1.00 98.62 81 CYS A CA 1
ATOM 676 C C . CYS A 1 81 ? 3.316 -2.347 2.415 1.00 98.62 81 CYS A C 1
ATOM 678 O O . CYS A 1 81 ? 2.617 -2.479 3.420 1.00 98.62 81 CYS A O 1
ATOM 680 N N . LEU A 1 82 ? 3.100 -3.049 1.296 1.00 98.38 82 LEU A N 1
ATOM 681 C CA . LEU A 1 82 ? 1.946 -3.939 1.117 1.00 98.38 82 LEU A CA 1
ATOM 682 C C . LEU A 1 82 ? 1.954 -5.131 2.087 1.00 98.38 82 LEU A C 1
ATOM 684 O O . LEU A 1 82 ? 0.900 -5.511 2.594 1.00 98.38 82 LEU A O 1
ATOM 688 N N . ILE A 1 83 ? 3.124 -5.709 2.385 1.00 98.12 83 ILE A N 1
ATOM 689 C CA . ILE A 1 83 ? 3.258 -6.808 3.354 1.00 98.12 83 ILE A CA 1
ATOM 690 C C . ILE A 1 83 ? 2.892 -6.336 4.763 1.00 98.12 83 ILE A C 1
ATOM 692 O O . ILE A 1 83 ? 2.174 -7.039 5.475 1.00 98.12 83 ILE A O 1
ATOM 696 N N . VAL A 1 84 ? 3.345 -5.150 5.177 1.00 97.62 84 VAL A N 1
ATOM 697 C CA . VAL A 1 84 ? 2.999 -4.620 6.504 1.00 97.62 84 VAL A CA 1
ATOM 698 C C . VAL A 1 84 ? 1.496 -4.343 6.603 1.00 97.62 84 VAL A C 1
ATOM 700 O O . VAL A 1 84 ? 0.874 -4.726 7.596 1.00 97.62 84 VAL A O 1
ATOM 703 N N . GLU A 1 85 ? 0.882 -3.763 5.567 1.00 97.38 85 GLU A N 1
ATOM 704 C CA . GLU A 1 85 ? -0.578 -3.598 5.516 1.00 97.38 85 GLU A CA 1
ATOM 705 C C . GLU A 1 85 ? -1.313 -4.941 5.599 1.00 97.38 85 GLU A C 1
ATOM 707 O O . GLU A 1 85 ? -2.283 -5.083 6.347 1.00 97.38 85 GLU A O 1
ATOM 712 N N . PHE A 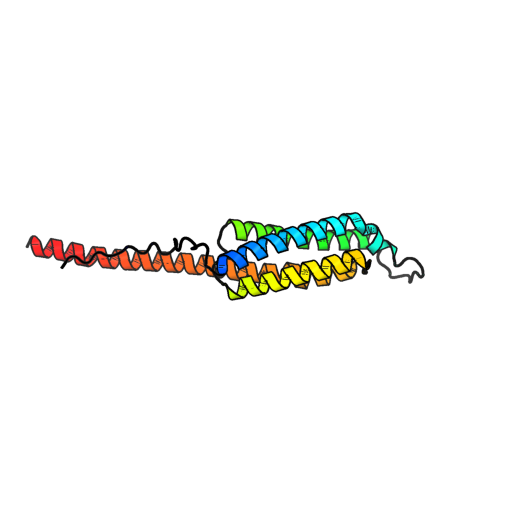1 86 ? -0.824 -5.954 4.880 1.00 96.06 86 PHE A N 1
ATOM 713 C CA . PHE A 1 86 ? -1.375 -7.303 4.925 1.00 96.06 86 PHE A CA 1
ATOM 714 C C . PHE A 1 86 ? -1.323 -7.882 6.344 1.00 96.06 86 PHE A C 1
ATOM 716 O O . PHE A 1 86 ? -2.321 -8.417 6.817 1.00 96.06 86 PHE A O 1
ATOM 723 N N . VAL A 1 87 ? -0.218 -7.711 7.077 1.00 96.38 87 VAL A N 1
ATOM 724 C CA . VAL A 1 87 ? -0.108 -8.152 8.481 1.00 96.38 87 VAL A CA 1
ATOM 725 C C . VAL A 1 87 ? -1.124 -7.442 9.384 1.00 96.38 87 VAL A C 1
ATOM 727 O O . VAL A 1 87 ? -1.767 -8.095 10.214 1.00 96.38 87 VAL A O 1
ATOM 730 N N . PHE A 1 88 ? -1.332 -6.132 9.220 1.00 94.94 88 PHE A N 1
ATOM 731 C CA . PHE A 1 88 ? -2.318 -5.402 10.024 1.00 94.94 88 PHE A CA 1
ATOM 732 C C . PHE A 1 88 ? -3.756 -5.866 9.770 1.00 94.94 88 PHE A C 1
ATOM 734 O O . PHE A 1 88 ? -4.530 -5.994 10.724 1.00 94.94 88 PHE A O 1
ATOM 741 N N . ILE A 1 89 ? -4.085 -6.254 8.538 1.00 92.88 89 ILE A N 1
ATOM 742 C CA . ILE A 1 89 ? -5.379 -6.860 8.197 1.00 92.88 89 ILE A CA 1
ATOM 743 C C . ILE A 1 89 ? -5.626 -8.135 9.024 1.00 92.88 89 ILE A C 1
ATOM 745 O O . ILE A 1 89 ? -6.697 -8.265 9.620 1.00 92.88 89 ILE A O 1
ATOM 749 N N . PHE A 1 90 ? -4.646 -9.040 9.150 1.00 91.25 90 PHE A N 1
ATOM 750 C CA . PHE A 1 90 ? -4.799 -10.261 9.968 1.00 91.25 90 PHE A CA 1
ATOM 751 C C . PHE A 1 90 ? -4.867 -9.990 11.468 1.00 91.25 90 PHE A C 1
ATOM 753 O O . PHE A 1 90 ? -5.488 -10.758 12.200 1.00 91.25 90 PHE A O 1
ATOM 760 N N . SER A 1 91 ? -4.274 -8.890 11.932 1.00 89.56 91 SER A N 1
ATOM 761 C CA . SER A 1 91 ? -4.387 -8.485 13.336 1.00 89.56 91 SER A CA 1
ATOM 762 C C . SER A 1 91 ? -5.785 -7.965 13.705 1.00 89.56 91 SER A C 1
ATOM 764 O O . SER A 1 91 ? -6.093 -7.809 14.885 1.00 89.56 91 SER A O 1
ATOM 766 N N . GLY A 1 92 ? -6.629 -7.651 12.712 1.00 87.69 92 GLY A N 1
ATOM 767 C CA . GLY A 1 92 ? -7.959 -7.071 12.908 1.00 87.69 92 GLY A CA 1
ATOM 768 C C . GLY A 1 92 ? -7.955 -5.597 13.337 1.00 87.69 92 GLY A C 1
ATOM 769 O O . GLY A 1 92 ? -9.026 -5.008 13.496 1.00 87.69 92 GLY A O 1
ATOM 770 N N . MET A 1 93 ? -6.780 -4.975 13.499 1.00 87.31 93 MET A N 1
ATOM 771 C CA . MET A 1 93 ? -6.656 -3.566 13.899 1.00 87.31 93 MET A CA 1
ATOM 772 C C . MET A 1 93 ? -7.153 -2.598 12.812 1.00 87.31 93 MET A C 1
ATOM 774 O O . MET A 1 93 ? -7.664 -1.526 13.134 1.00 87.31 93 MET A O 1
ATOM 778 N N . SER A 1 94 ? -7.092 -3.005 11.543 1.00 89.56 94 SER A N 1
ATOM 779 C CA . SER A 1 94 ? -7.488 -2.218 10.365 1.00 89.56 94 SER A CA 1
ATOM 780 C C . SER A 1 94 ? -9.001 -2.070 10.166 1.00 89.56 94 SER A C 1
ATOM 782 O O . SER A 1 94 ? -9.438 -1.578 9.135 1.00 89.56 94 SER A O 1
ATOM 784 N N . LEU A 1 95 ? -9.836 -2.556 11.092 1.00 86.94 95 LEU A N 1
ATOM 785 C CA . LEU A 1 95 ? -11.291 -2.650 10.890 1.00 86.94 95 LEU A CA 1
ATOM 786 C C . LEU A 1 95 ? -12.090 -1.461 11.446 1.00 86.94 95 LEU A C 1
ATOM 788 O O . LEU A 1 95 ? -13.306 -1.395 11.266 1.00 86.94 95 LEU A O 1
ATOM 792 N N . LEU A 1 96 ? -11.446 -0.524 12.145 1.00 85.62 96 LEU A N 1
ATOM 793 C CA . LEU A 1 96 ? -12.167 0.460 12.960 1.00 85.62 96 LEU A CA 1
ATOM 794 C C . LEU A 1 96 ? -12.692 1.686 12.201 1.00 85.62 96 LEU A C 1
ATOM 796 O O . LEU A 1 96 ? -13.608 2.336 12.702 1.00 85.62 96 LEU A O 1
ATOM 800 N N . ALA A 1 97 ? -12.154 2.009 11.022 1.00 90.50 97 ALA A N 1
ATOM 801 C CA . ALA A 1 97 ? -12.518 3.213 10.269 1.00 90.50 97 ALA A CA 1
ATOM 802 C C . ALA A 1 97 ? -12.984 2.861 8.850 1.00 90.50 97 ALA A C 1
ATOM 804 O O . ALA A 1 97 ? -12.180 2.695 7.934 1.00 90.50 97 ALA A O 1
ATOM 805 N N . ARG A 1 98 ? -14.304 2.756 8.658 1.00 92.44 98 ARG A N 1
ATOM 806 C CA . ARG A 1 98 ? -14.919 2.286 7.404 1.00 92.44 98 ARG A CA 1
ATOM 807 C C . ARG A 1 98 ? -14.547 3.159 6.204 1.00 92.44 98 ARG A C 1
ATOM 809 O O . ARG A 1 98 ? -14.288 2.641 5.122 1.00 92.44 98 ARG A O 1
ATOM 816 N N . GLU A 1 99 ? -14.526 4.468 6.407 1.00 94.94 99 GLU A N 1
ATOM 817 C CA . GLU A 1 99 ? -14.248 5.483 5.394 1.00 94.94 99 GLU A CA 1
ATOM 818 C C . GLU A 1 99 ? -12.800 5.385 4.905 1.00 94.94 99 GLU A C 1
ATOM 820 O O . GLU A 1 99 ? -12.542 5.458 3.704 1.00 94.94 99 GLU A O 1
ATOM 825 N N . LEU A 1 100 ? -11.860 5.142 5.825 1.00 95.38 100 LEU A N 1
ATOM 826 C CA . LEU A 1 100 ? -10.447 4.984 5.486 1.00 95.38 100 LEU A CA 1
ATOM 827 C C . LEU A 1 100 ? -10.181 3.654 4.769 1.00 95.38 100 LEU A C 1
ATOM 829 O O . LEU A 1 100 ? -9.431 3.645 3.798 1.00 95.38 100 LEU A O 1
ATOM 833 N N . ILE A 1 101 ? -10.849 2.563 5.166 1.00 95.38 101 ILE A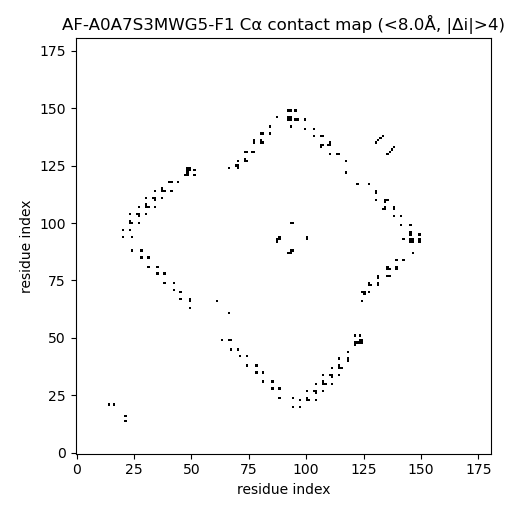 N 1
ATOM 834 C CA . ILE A 1 101 ? -10.776 1.279 4.446 1.00 95.38 101 ILE A CA 1
ATOM 835 C C . ILE A 1 101 ? -11.301 1.436 3.014 1.00 95.38 101 ILE A C 1
ATOM 837 O O . ILE A 1 101 ? -10.697 0.928 2.072 1.00 95.38 101 ILE A O 1
ATOM 841 N N . PHE A 1 102 ? -12.420 2.143 2.828 1.00 96.56 102 PHE A N 1
ATOM 842 C CA . PHE A 1 102 ? -12.954 2.415 1.493 1.00 96.56 102 PHE A CA 1
ATOM 843 C C . PHE A 1 102 ? -11.957 3.204 0.633 1.00 96.56 102 PHE A C 1
ATOM 845 O O . PHE A 1 102 ? -11.704 2.825 -0.510 1.00 96.56 102 PHE A O 1
ATOM 852 N N . LEU A 1 103 ? -11.351 4.257 1.190 1.00 97.31 103 LEU A N 1
ATOM 853 C CA . LEU A 1 103 ? -10.348 5.054 0.488 1.00 97.31 103 LEU A CA 1
ATOM 854 C C . LEU A 1 103 ? -9.101 4.227 0.129 1.00 97.31 103 LEU A C 1
ATOM 856 O O . LEU A 1 103 ? -8.622 4.308 -0.998 1.00 97.31 103 LEU A O 1
ATOM 860 N N . GLN A 1 104 ? -8.605 3.388 1.041 1.00 97.31 104 GLN A N 1
ATOM 861 C CA . GLN A 1 104 ? -7.495 2.471 0.755 1.00 97.31 104 GLN A CA 1
ATOM 862 C C . GLN A 1 104 ? -7.851 1.468 -0.346 1.00 97.31 104 GLN A C 1
ATOM 864 O O . GLN A 1 104 ? -7.055 1.261 -1.255 1.00 97.31 104 GLN A O 1
ATOM 869 N N . ASN A 1 105 ? -9.058 0.893 -0.324 1.00 97.56 105 ASN A N 1
ATOM 870 C CA . ASN A 1 105 ? -9.530 0.011 -1.397 1.00 97.56 105 ASN A CA 1
ATOM 871 C C . ASN A 1 105 ? -9.526 0.712 -2.752 1.00 97.56 105 ASN A C 1
ATOM 873 O O . ASN A 1 105 ? -9.130 0.114 -3.749 1.00 97.56 105 ASN A O 1
ATOM 877 N N . PHE A 1 106 ? -9.946 1.976 -2.786 1.00 98.19 106 PHE A N 1
ATOM 878 C CA . PHE A 1 106 ? -9.896 2.785 -3.995 1.00 98.19 106 PHE A CA 1
ATOM 879 C C . PHE A 1 106 ? -8.453 2.999 -4.475 1.00 98.19 106 PHE A C 1
ATOM 881 O O . PHE A 1 106 ? -8.171 2.797 -5.656 1.00 98.19 106 PHE A O 1
ATOM 888 N N . PHE A 1 107 ? -7.519 3.317 -3.572 1.00 98.44 107 PHE A N 1
ATOM 889 C CA . PHE A 1 107 ? -6.102 3.438 -3.926 1.00 98.44 107 PHE A CA 1
ATOM 890 C C . PHE A 1 107 ? -5.488 2.121 -4.410 1.00 98.44 107 PHE A C 1
ATOM 892 O O . PHE A 1 107 ? -4.770 2.150 -5.402 1.00 98.44 107 PHE A O 1
ATOM 899 N N . HIS A 1 108 ? -5.771 0.977 -3.783 1.00 98.44 108 HIS A N 1
ATOM 900 C CA . HIS A 1 108 ? -5.247 -0.310 -4.255 1.00 98.44 108 HIS A CA 1
ATOM 901 C C . HIS A 1 108 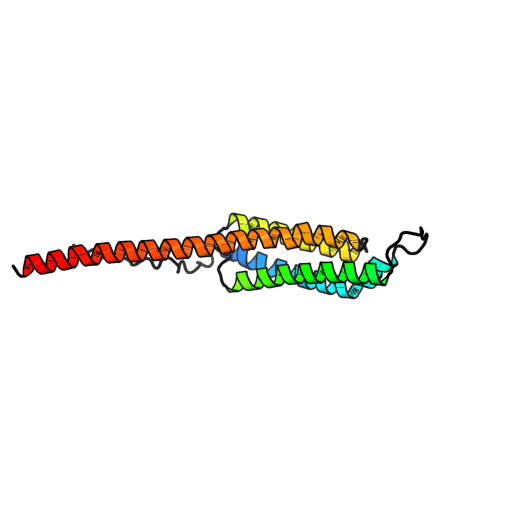? -5.861 -0.736 -5.588 1.00 98.44 108 HIS A C 1
ATOM 903 O O . HIS A 1 108 ? -5.156 -1.285 -6.430 1.00 98.44 108 HIS A O 1
ATOM 909 N N . LEU A 1 109 ? -7.148 -0.452 -5.821 1.00 98.38 109 LEU A N 1
ATOM 910 C CA . LEU A 1 109 ? -7.777 -0.669 -7.124 1.00 98.38 109 LEU A CA 1
ATOM 911 C C . LEU A 1 109 ? -7.061 0.140 -8.212 1.00 98.38 109 LEU A C 1
ATOM 913 O O . LEU A 1 109 ? -6.659 -0.424 -9.229 1.00 98.38 109 LEU A O 1
ATOM 917 N N . LEU A 1 110 ? -6.864 1.444 -7.990 1.00 98.50 110 LEU A N 1
ATOM 918 C CA . LEU A 1 110 ? -6.111 2.288 -8.920 1.00 98.50 110 LEU A CA 1
ATOM 919 C C . LEU A 1 110 ? -4.660 1.816 -9.058 1.00 98.50 110 LEU A C 1
ATOM 921 O O . LEU A 1 110 ? -4.149 1.753 -10.170 1.00 98.50 110 LEU A O 1
ATOM 925 N N . GLY A 1 111 ? -4.025 1.421 -7.957 1.00 98.38 111 GLY A N 1
ATOM 926 C CA . GLY A 1 111 ? -2.685 0.852 -7.941 1.00 98.38 111 GLY A CA 1
ATOM 927 C C . GLY A 1 111 ? -2.576 -0.385 -8.825 1.00 98.38 111 GLY A C 1
ATOM 928 O O . GLY A 1 111 ? -1.687 -0.448 -9.664 1.00 98.38 111 GLY A O 1
ATOM 929 N N . CYS A 1 112 ? -3.523 -1.321 -8.733 1.00 98.62 112 CYS A N 1
ATOM 930 C CA . CYS A 1 112 ? -3.580 -2.482 -9.620 1.00 98.62 112 CYS A CA 1
ATOM 931 C C . CYS A 1 112 ? -3.702 -2.067 -11.092 1.00 98.62 112 CYS A C 1
ATOM 933 O O . CYS A 1 112 ? -2.963 -2.578 -11.930 1.00 98.62 112 CYS A O 1
ATOM 935 N N . LEU A 1 113 ? -4.598 -1.126 -11.411 1.00 98.44 113 LEU A N 1
ATOM 936 C CA . LEU A 1 113 ? -4.799 -0.654 -12.785 1.00 98.44 113 LEU A CA 1
ATOM 937 C C . LEU A 1 113 ? -3.539 0.015 -13.352 1.00 98.44 113 LEU A C 1
ATOM 939 O O . LEU A 1 113 ? -3.113 -0.319 -14.455 1.00 98.44 113 LEU A O 1
ATOM 943 N N . PHE A 1 114 ? -2.916 0.923 -12.600 1.00 98.38 114 PHE A N 1
ATOM 944 C CA . PHE A 1 114 ? -1.725 1.637 -13.055 1.00 98.38 114 PHE A CA 1
ATOM 945 C C . PHE A 1 114 ? -0.467 0.770 -13.053 1.00 98.38 114 PHE A C 1
ATOM 947 O O . PHE A 1 114 ? 0.362 0.944 -13.936 1.00 98.38 114 PHE A O 1
ATOM 954 N N . THR A 1 115 ? -0.315 -0.183 -12.129 1.00 98.25 115 THR A N 1
ATOM 955 C CA . THR A 1 115 ? 0.785 -1.157 -12.189 1.00 98.25 115 THR A CA 1
ATOM 956 C C . THR A 1 115 ? 0.604 -2.109 -13.371 1.00 98.25 115 THR A C 1
ATOM 958 O O . THR A 1 115 ? 1.573 -2.380 -14.071 1.00 98.25 115 THR A O 1
ATOM 961 N N . ALA A 1 116 ? -0.620 -2.567 -13.658 1.00 98.12 116 ALA A N 1
ATOM 962 C CA . ALA A 1 116 ? -0.885 -3.377 -14.846 1.00 98.12 116 ALA A CA 1
ATOM 963 C C . ALA A 1 116 ? -0.601 -2.593 -16.138 1.00 98.12 116 ALA A C 1
ATOM 965 O O . ALA A 1 116 ? 0.050 -3.112 -17.041 1.00 98.12 116 ALA A O 1
ATOM 966 N N . TRP A 1 117 ? -1.025 -1.327 -16.212 1.00 97.44 117 TRP A N 1
ATOM 967 C CA . TRP A 1 117 ? -0.709 -0.457 -17.347 1.00 97.44 117 TRP A CA 1
ATOM 968 C C . TRP A 1 117 ? 0.801 -0.212 -17.467 1.00 97.44 117 TRP A C 1
ATOM 970 O O . TRP A 1 117 ? 1.353 -0.384 -18.549 1.00 97.44 117 TRP A O 1
ATOM 980 N N . PHE A 1 118 ? 1.486 0.090 -16.360 1.00 95.75 118 PHE A N 1
ATOM 981 C CA . PHE A 1 118 ? 2.941 0.239 -16.323 1.00 95.75 118 PHE A CA 1
ATOM 982 C C . PHE A 1 118 ? 3.637 -0.976 -16.943 1.00 95.75 118 PHE A C 1
ATOM 984 O O . PHE A 1 118 ? 4.472 -0.791 -17.821 1.00 95.75 118 PHE A O 1
ATOM 991 N N . VAL A 1 119 ? 3.245 -2.189 -16.527 1.00 95.62 119 VAL A N 1
ATOM 992 C CA . VAL A 1 119 ? 3.768 -3.479 -17.011 1.00 95.62 119 VAL A CA 1
ATOM 993 C C . VAL A 1 119 ? 3.515 -3.674 -18.510 1.00 95.62 119 VAL A C 1
ATOM 995 O O . VAL A 1 119 ? 4.417 -4.092 -19.229 1.00 95.62 119 VAL A O 1
ATOM 998 N N . LEU A 1 120 ? 2.309 -3.368 -18.998 1.00 95.31 120 LEU A N 1
ATOM 999 C CA . LEU A 1 120 ? 1.928 -3.600 -20.397 1.00 95.31 120 LEU A CA 1
ATOM 1000 C C . LEU A 1 120 ? 2.557 -2.607 -21.381 1.00 95.31 120 LEU A C 1
ATOM 1002 O O . LEU A 1 120 ? 2.904 -2.989 -22.493 1.00 95.31 120 LEU A O 1
ATOM 1006 N N . ASP A 1 121 ? 2.683 -1.342 -20.987 1.00 91.81 121 ASP A N 1
ATOM 1007 C CA . ASP A 1 121 ? 3.103 -0.243 -21.867 1.00 91.81 121 ASP A CA 1
ATOM 1008 C C . ASP A 1 121 ? 4.599 0.091 -21.724 1.00 91.81 121 ASP A C 1
ATOM 1010 O O . ASP A 1 121 ? 5.057 1.138 -22.174 1.00 91.81 121 ASP A O 1
ATOM 1014 N N . ALA A 1 122 ? 5.365 -0.785 -21.060 1.00 88.00 122 ALA A N 1
ATOM 1015 C CA . ALA A 1 122 ? 6.816 -0.672 -20.892 1.00 88.00 122 ALA A CA 1
ATOM 1016 C C . ALA A 1 122 ? 7.273 0.735 -20.452 1.00 88.00 122 ALA A C 1
ATOM 1018 O O . ALA A 1 122 ? 8.228 1.308 -20.980 1.00 88.00 122 ALA A O 1
ATOM 1019 N N . TRP A 1 123 ? 6.572 1.320 -19.476 1.00 88.81 123 TRP A N 1
ATOM 1020 C CA . TRP A 1 123 ? 6.868 2.669 -18.991 1.00 88.81 123 TRP A CA 1
ATOM 1021 C C . TRP A 1 123 ? 8.319 2.801 -18.517 1.00 88.81 123 TRP A C 1
ATOM 1023 O O . TRP A 1 123 ? 8.901 1.853 -17.989 1.00 88.81 123 TRP A O 1
ATOM 1033 N N . GLN A 1 124 ? 8.876 4.011 -18.646 1.00 91.06 124 GLN A N 1
ATOM 1034 C CA . GLN A 1 124 ? 10.201 4.344 -18.115 1.00 91.06 124 GLN A CA 1
ATOM 1035 C C . GLN A 1 124 ? 10.304 3.986 -16.629 1.00 91.06 124 GLN A C 1
ATOM 1037 O O . GLN A 1 124 ? 9.418 4.344 -15.844 1.00 91.06 124 GLN A O 1
ATOM 1042 N N . TYR A 1 125 ? 11.409 3.338 -16.244 1.00 93.44 125 TYR A N 1
ATOM 1043 C CA . TYR A 1 125 ? 11.594 2.795 -14.898 1.00 93.44 125 TYR A CA 1
ATOM 1044 C C . TYR A 1 125 ? 11.382 3.837 -13.792 1.00 93.44 125 TYR A C 1
ATOM 1046 O O . TYR A 1 125 ? 10.825 3.497 -12.757 1.00 93.44 125 TYR A O 1
ATOM 1054 N N . GLN A 1 126 ? 11.724 5.118 -14.006 1.00 94.69 126 GLN A N 1
ATOM 1055 C CA . GLN A 1 126 ? 11.544 6.167 -12.994 1.00 94.69 126 GLN A CA 1
ATOM 1056 C C . GLN A 1 126 ? 10.077 6.348 -12.580 1.00 94.69 126 GLN A C 1
ATOM 1058 O O . GLN A 1 126 ? 9.801 6.761 -11.455 1.00 94.69 126 GLN A O 1
ATOM 1063 N N . ARG A 1 127 ? 9.116 6.009 -13.453 1.00 95.88 127 ARG A N 1
ATOM 1064 C CA . ARG A 1 127 ? 7.685 6.164 -13.158 1.00 95.88 127 ARG A CA 1
ATOM 1065 C C . ARG A 1 127 ? 7.201 5.242 -12.041 1.00 95.88 127 ARG A C 1
ATOM 1067 O O . ARG A 1 127 ? 6.196 5.561 -11.405 1.00 95.88 127 ARG A O 1
ATOM 1074 N N . ILE A 1 128 ? 7.928 4.159 -11.747 1.00 97.38 128 ILE A N 1
ATOM 1075 C CA . ILE A 1 128 ? 7.601 3.265 -10.631 1.00 97.38 128 ILE A CA 1
ATOM 1076 C C . ILE A 1 128 ? 7.620 4.004 -9.285 1.00 97.38 128 ILE A C 1
ATOM 1078 O O . ILE A 1 128 ? 6.840 3.670 -8.399 1.00 97.38 128 ILE A O 1
ATOM 1082 N N . TRP A 1 129 ? 8.440 5.054 -9.144 1.00 98.31 129 TRP A N 1
ATOM 1083 C CA . TRP A 1 129 ? 8.510 5.864 -7.926 1.00 98.31 129 TRP A CA 1
ATOM 1084 C C . TRP A 1 129 ? 7.214 6.632 -7.664 1.00 98.31 129 TRP A C 1
ATOM 1086 O O . TRP A 1 129 ? 6.781 6.731 -6.517 1.00 98.31 129 TRP A O 1
ATOM 1096 N N . TYR A 1 130 ? 6.553 7.124 -8.716 1.00 98.19 130 TYR A N 1
ATOM 1097 C CA . TYR A 1 130 ? 5.250 7.778 -8.577 1.00 98.19 130 TYR A CA 1
ATOM 1098 C C . TYR A 1 130 ? 4.167 6.778 -8.169 1.00 98.19 130 TYR A C 1
ATOM 1100 O O . TYR A 1 130 ? 3.333 7.092 -7.320 1.00 98.19 130 TYR A O 1
ATOM 1108 N N . LEU A 1 131 ? 4.213 5.559 -8.721 1.00 98.12 131 LEU A N 1
ATOM 1109 C CA . LEU A 1 131 ? 3.297 4.484 -8.337 1.00 98.12 131 LEU A CA 1
ATOM 1110 C C . LEU A 1 131 ? 3.517 4.052 -6.885 1.00 98.12 131 LEU A C 1
ATOM 1112 O O . LEU A 1 131 ? 2.548 3.928 -6.141 1.00 98.12 131 LEU A O 1
ATOM 1116 N N . LEU A 1 132 ? 4.775 3.891 -6.465 1.00 98.44 132 LEU A N 1
ATOM 1117 C CA . LEU A 1 132 ? 5.143 3.613 -5.078 1.00 98.44 132 LEU A CA 1
ATOM 1118 C C . LEU A 1 132 ? 4.608 4.697 -4.137 1.00 98.44 132 LEU A C 1
ATOM 1120 O O . LEU A 1 132 ? 3.953 4.378 -3.148 1.00 98.44 132 LEU A O 1
ATOM 1124 N N . LEU A 1 133 ? 4.870 5.975 -4.424 1.00 98.44 133 LEU A N 1
ATOM 1125 C CA . LEU A 1 133 ? 4.464 7.064 -3.537 1.00 98.44 133 LEU A CA 1
ATOM 1126 C C . LEU A 1 133 ? 2.935 7.126 -3.396 1.00 98.44 133 LEU A C 1
ATOM 1128 O O . LEU A 1 133 ? 2.414 7.207 -2.283 1.00 98.44 133 LEU A O 1
ATOM 1132 N N . LEU A 1 134 ? 2.216 7.055 -4.519 1.00 98.38 134 LEU A N 1
ATOM 1133 C CA . LEU A 1 134 ? 0.769 7.255 -4.549 1.00 98.38 134 LEU A CA 1
ATOM 1134 C C . LEU A 1 134 ? -0.028 6.024 -4.103 1.00 98.38 134 LEU A C 1
ATOM 1136 O O . LEU A 1 134 ? -1.037 6.172 -3.419 1.00 98.38 134 LEU A O 1
ATOM 1140 N N . PHE A 1 135 ? 0.410 4.822 -4.478 1.00 98.56 135 PHE A N 1
ATOM 1141 C CA . PHE A 1 135 ? -0.350 3.583 -4.282 1.00 98.56 135 PHE A CA 1
ATOM 1142 C C . PHE A 1 135 ? 0.306 2.593 -3.313 1.00 98.56 135 PHE A C 1
ATOM 1144 O O . PHE A 1 135 ? -0.279 1.546 -3.049 1.00 98.56 135 PHE A O 1
ATOM 1151 N N . GLY A 1 136 ? 1.493 2.908 -2.789 1.00 98.19 136 GLY A N 1
ATOM 1152 C CA . GLY A 1 136 ? 2.150 2.173 -1.706 1.00 98.19 136 GLY A CA 1
ATOM 1153 C C . GLY A 1 136 ? 2.243 3.009 -0.435 1.00 98.19 136 GLY A C 1
ATOM 1154 O O . GLY A 1 136 ? 1.643 2.669 0.577 1.00 98.19 136 GLY A O 1
ATOM 1155 N N . VAL A 1 137 ? 2.944 4.145 -0.491 1.00 98.50 137 VAL A N 1
ATOM 1156 C CA . VAL A 1 137 ? 3.221 4.968 0.697 1.00 98.50 137 VAL A CA 1
ATOM 1157 C C . VAL A 1 137 ? 1.957 5.633 1.244 1.00 98.50 137 VAL A C 1
ATOM 1159 O O . VAL A 1 137 ? 1.731 5.581 2.450 1.00 98.50 137 VAL A O 1
ATOM 1162 N N . ILE A 1 138 ? 1.112 6.243 0.404 1.00 98.19 138 ILE A N 1
ATOM 1163 C CA . ILE A 1 138 ? -0.124 6.884 0.890 1.00 98.19 138 ILE A CA 1
ATOM 1164 C C . ILE A 1 138 ? -1.080 5.870 1.560 1.00 98.19 138 ILE A C 1
ATOM 1166 O O . ILE A 1 138 ? -1.465 6.122 2.707 1.00 98.19 138 ILE A O 1
ATOM 1170 N N . PRO A 1 139 ? -1.446 4.727 0.939 1.00 97.94 139 PRO A N 1
ATOM 1171 C CA . PRO A 1 139 ? -2.269 3.698 1.590 1.00 97.94 139 PRO A CA 1
ATOM 1172 C C . PRO A 1 139 ? -1.666 3.177 2.896 1.00 97.94 139 PRO A C 1
ATOM 1174 O O . PRO A 1 139 ? -2.384 3.064 3.895 1.00 97.94 139 PRO A O 1
ATOM 1177 N N . PHE A 1 140 ? -0.344 2.992 2.922 1.00 98.25 140 PHE A N 1
ATOM 1178 C CA . PHE A 1 140 ? 0.391 2.590 4.112 1.00 98.25 140 PHE A CA 1
ATOM 1179 C C . PHE A 1 140 ? 0.301 3.631 5.237 1.00 98.25 140 PHE A C 1
ATOM 1181 O O . PHE A 1 140 ? 0.034 3.285 6.384 1.00 98.25 140 PHE A O 1
ATOM 1188 N N . LEU A 1 141 ? 0.442 4.926 4.945 1.00 98.19 141 LEU A N 1
ATOM 1189 C CA . LEU A 1 141 ? 0.275 5.976 5.958 1.00 98.19 141 LEU A CA 1
ATOM 1190 C C . LEU A 1 141 ? -1.159 6.028 6.506 1.00 98.19 141 LEU A C 1
ATOM 1192 O O . LEU A 1 141 ? -1.350 6.193 7.714 1.00 98.19 141 LEU A O 1
ATOM 1196 N N . LEU A 1 142 ? -2.169 5.843 5.647 1.00 97.31 142 LEU A N 1
ATOM 1197 C CA . LEU A 1 142 ? -3.565 5.722 6.085 1.00 97.31 142 LEU A CA 1
ATOM 1198 C C . LEU A 1 142 ? -3.759 4.519 7.018 1.00 97.31 142 LEU A C 1
ATOM 1200 O O . LEU A 1 142 ? -4.526 4.607 7.979 1.00 97.31 142 LEU A O 1
ATOM 1204 N N . GLU A 1 143 ? -3.039 3.425 6.773 1.00 96.94 143 GLU A N 1
ATOM 1205 C CA . GLU A 1 143 ? -3.047 2.241 7.628 1.00 96.94 143 GLU A CA 1
ATOM 1206 C C . GLU A 1 143 ? -2.461 2.536 9.009 1.00 96.94 143 GLU A C 1
ATOM 1208 O O . GLU A 1 143 ? -3.079 2.227 10.029 1.00 96.94 143 GLU A O 1
ATOM 1213 N N . ILE A 1 144 ? -1.312 3.213 9.062 1.00 96.94 144 ILE A N 1
ATOM 1214 C CA . ILE A 1 144 ? -0.684 3.615 10.327 1.00 96.94 144 ILE A CA 1
ATOM 1215 C C . ILE A 1 144 ? -1.624 4.499 11.155 1.00 96.94 144 ILE A C 1
ATOM 1217 O O . ILE A 1 144 ? -1.741 4.308 12.368 1.00 96.94 144 ILE A O 1
ATOM 1221 N N . ILE A 1 145 ? -2.350 5.424 10.518 1.00 96.56 145 ILE A N 1
ATOM 1222 C CA . ILE A 1 145 ? -3.352 6.262 11.195 1.00 96.56 145 IL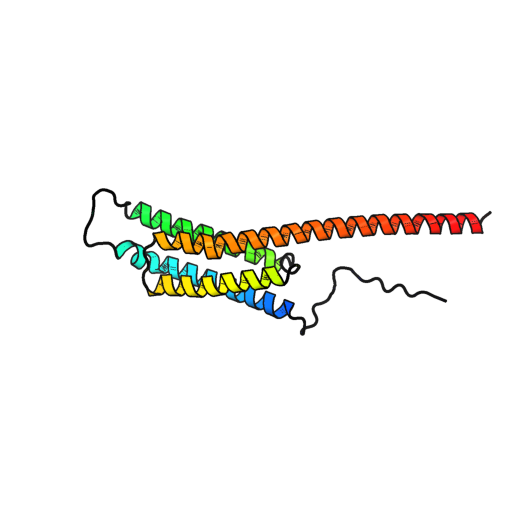E A CA 1
ATOM 1223 C C . ILE A 1 145 ? -4.480 5.401 11.786 1.00 96.56 145 ILE A C 1
ATOM 1225 O O . ILE A 1 145 ? -4.895 5.627 12.927 1.00 96.56 145 ILE A O 1
ATOM 1229 N N . GLN A 1 146 ? -4.970 4.399 11.051 1.00 95.31 146 GLN A N 1
ATOM 1230 C CA . GLN A 1 146 ? -6.002 3.482 11.549 1.00 95.31 146 GLN A CA 1
ATOM 1231 C C . GLN A 1 146 ? -5.518 2.670 12.747 1.00 95.31 146 GLN A C 1
ATOM 1233 O O . GLN A 1 146 ? -6.200 2.637 13.774 1.00 95.31 146 GLN A O 1
ATOM 1238 N N . VAL A 1 147 ? -4.328 2.074 12.653 1.00 94.94 147 VAL A N 1
ATOM 1239 C CA . VAL A 1 147 ? -3.723 1.296 13.742 1.00 94.94 147 VAL A CA 1
ATOM 1240 C C . VAL A 1 147 ? -3.492 2.176 14.971 1.00 94.94 147 VAL A C 1
ATOM 1242 O O . VAL A 1 147 ? -3.837 1.785 16.088 1.00 94.94 147 VAL A O 1
ATOM 1245 N N . TYR A 1 148 ? -2.993 3.401 14.791 1.00 96.19 148 TYR A N 1
ATOM 1246 C CA . TYR A 1 148 ? -2.832 4.359 15.885 1.00 96.19 148 TYR A CA 1
ATOM 1247 C C . TYR A 1 148 ? -4.166 4.651 16.590 1.00 96.19 148 TYR A C 1
ATOM 1249 O O . TYR A 1 148 ? -4.261 4.572 17.821 1.00 96.19 148 TYR A O 1
ATOM 1257 N N . ASN A 1 149 ? -5.219 4.927 15.816 1.00 93.38 149 ASN A N 1
ATOM 1258 C CA . ASN A 1 149 ? -6.559 5.159 16.351 1.00 93.38 149 ASN A CA 1
ATOM 1259 C C . ASN A 1 149 ? -7.103 3.919 17.077 1.00 93.38 149 ASN A C 1
ATOM 1261 O O . ASN A 1 149 ? -7.713 4.057 18.140 1.00 93.38 149 ASN A O 1
ATOM 1265 N N . ALA A 1 150 ? -6.821 2.716 16.569 1.00 91.56 150 ALA A N 1
ATOM 1266 C CA . ALA A 1 150 ? -7.203 1.452 17.191 1.00 91.56 150 ALA A CA 1
ATOM 1267 C C . ALA A 1 150 ? -6.557 1.237 18.556 1.00 91.56 150 ALA A C 1
ATOM 1269 O O . ALA A 1 150 ? -7.238 0.922 19.541 1.00 91.56 150 ALA A O 1
ATOM 1270 N N . VAL A 1 151 ? -5.249 1.470 18.638 1.00 92.88 151 VAL A N 1
ATOM 1271 C CA . VAL A 1 151 ? -4.492 1.359 19.884 1.00 92.88 151 VAL A CA 1
ATOM 1272 C C . VAL A 1 151 ? -4.988 2.391 20.896 1.00 92.88 151 VAL A C 1
ATOM 1274 O O . VAL A 1 151 ? -5.235 2.051 22.056 1.00 92.88 151 VAL A O 1
ATOM 1277 N N . ARG A 1 152 ? -5.198 3.644 20.470 1.00 94.38 152 ARG A N 1
ATOM 1278 C CA . ARG A 1 152 ? -5.719 4.711 21.338 1.00 94.38 152 ARG A CA 1
ATOM 1279 C C . ARG A 1 152 ? -7.115 4.382 21.868 1.00 94.38 152 ARG A C 1
ATOM 1281 O O . ARG A 1 152 ? -7.363 4.523 23.065 1.00 94.38 152 ARG A O 1
ATOM 1288 N N . PHE A 1 153 ? -8.018 3.926 21.001 1.00 90.81 153 PHE A N 1
ATOM 1289 C CA . PHE A 1 153 ? -9.375 3.535 21.384 1.00 90.81 153 PHE A CA 1
ATOM 1290 C C . PHE A 1 153 ? -9.374 2.378 22.392 1.00 90.81 153 PHE A C 1
ATOM 1292 O O . PHE A 1 153 ? -10.104 2.420 23.387 1.00 90.81 153 PHE A O 1
ATOM 1299 N N . THR A 1 154 ? -8.512 1.382 22.179 1.00 89.81 154 THR A N 1
ATOM 1300 C CA . THR A 1 154 ? -8.368 0.226 23.074 1.00 89.81 154 THR A CA 1
ATOM 1301 C C . THR A 1 154 ? -7.898 0.655 24.465 1.00 89.81 154 THR A C 1
ATOM 1303 O O . THR A 1 154 ? -8.542 0.314 25.457 1.00 89.81 154 THR A O 1
ATOM 1306 N N . LYS A 1 155 ? -6.850 1.489 24.548 1.00 91.50 155 LYS A N 1
ATOM 1307 C CA . LYS A 1 155 ? -6.344 2.028 25.824 1.00 91.50 155 LYS A CA 1
ATOM 1308 C C . LYS A 1 155 ? -7.411 2.828 26.577 1.00 91.50 155 LYS A C 1
ATOM 1310 O O . LYS A 1 155 ? -7.640 2.600 27.762 1.00 91.50 155 LYS A O 1
ATOM 1315 N N . ASN A 1 156 ? -8.116 3.723 25.884 1.00 93.38 156 ASN A N 1
ATOM 1316 C CA . ASN A 1 156 ? -9.180 4.528 26.493 1.00 93.38 156 ASN A CA 1
ATOM 1317 C C . ASN A 1 156 ? -10.344 3.664 27.002 1.00 93.38 156 ASN A C 1
ATOM 1319 O O . ASN A 1 156 ? -10.919 3.945 28.054 1.00 93.38 156 ASN A O 1
ATOM 1323 N N . SER A 1 157 ? -10.682 2.598 26.275 1.00 89.12 157 SER A N 1
ATOM 1324 C CA . SER A 1 157 ? -11.733 1.661 26.680 1.00 89.12 157 SER A CA 1
ATOM 1325 C C . SER A 1 157 ? -11.362 0.908 27.960 1.00 89.12 157 SER A C 1
ATOM 1327 O O . SER A 1 157 ? -12.199 0.784 28.852 1.00 89.12 157 SER A O 1
ATOM 1329 N N . GLN A 1 158 ? -10.107 0.467 28.094 1.00 90.00 158 GLN A N 1
ATOM 1330 C CA . GLN A 1 158 ? -9.611 -0.190 29.309 1.00 90.00 158 GLN A CA 1
ATOM 1331 C C . GLN A 1 158 ? -9.665 0.740 30.529 1.00 90.00 158 GLN A C 1
ATOM 1333 O O . GLN A 1 158 ? -10.236 0.371 31.554 1.00 90.00 158 GLN A O 1
ATOM 1338 N N . LEU A 1 159 ? -9.181 1.980 30.397 1.00 91.00 159 LEU A N 1
ATOM 1339 C CA . LEU A 1 159 ? -9.206 2.967 31.485 1.00 91.00 159 LEU A CA 1
ATOM 1340 C C . LEU A 1 159 ? -10.631 3.268 31.978 1.00 91.00 159 LEU A C 1
ATOM 1342 O O . LEU A 1 159 ? -10.879 3.372 33.181 1.00 91.00 159 LEU A O 1
ATOM 1346 N N . ASN A 1 160 ? -11.594 3.370 31.058 1.00 88.88 160 ASN A N 1
ATOM 1347 C CA . ASN A 1 160 ? -12.996 3.596 31.412 1.00 88.88 160 ASN A CA 1
ATOM 1348 C C . ASN A 1 160 ? -13.614 2.398 32.151 1.00 88.88 160 ASN A C 1
ATOM 1350 O O . ASN A 1 160 ? -14.421 2.591 33.064 1.00 88.88 160 ASN A O 1
ATOM 1354 N N . LEU A 1 161 ? -13.231 1.168 31.795 1.00 86.44 161 LEU A N 1
ATOM 1355 C CA . LEU A 1 161 ? -13.671 -0.039 32.501 1.00 86.44 161 LEU A CA 1
ATOM 1356 C C . LEU A 1 161 ? -13.104 -0.102 33.923 1.00 86.44 161 LEU A C 1
ATOM 1358 O O . LEU A 1 161 ? -13.852 -0.371 34.862 1.00 86.44 161 LEU A O 1
ATOM 1362 N N . GLU A 1 162 ? -11.821 0.206 34.107 1.00 89.12 162 GLU A N 1
ATOM 1363 C CA . GLU A 1 162 ? -11.194 0.251 35.433 1.00 89.12 162 GLU A CA 1
ATOM 1364 C C . GLU A 1 162 ? -11.833 1.309 36.335 1.00 89.12 162 GLU A C 1
ATOM 1366 O O . GLU A 1 162 ? -12.159 1.030 37.493 1.00 89.12 162 GLU A O 1
ATOM 1371 N N . LYS A 1 163 ? -12.079 2.510 35.795 1.00 87.88 163 LYS A N 1
ATOM 1372 C CA . LYS A 1 163 ? -12.771 3.587 36.510 1.00 87.88 163 LYS A CA 1
ATOM 1373 C C . LYS A 1 163 ? -14.164 3.135 36.954 1.00 87.88 163 LYS A C 1
ATOM 1375 O O . LYS A 1 163 ? -14.494 3.252 38.132 1.00 87.88 163 LYS A O 1
ATOM 1380 N N . ASN A 1 164 ? -14.948 2.548 36.050 1.00 83.12 164 ASN A N 1
ATOM 1381 C CA . ASN A 1 164 ? -16.296 2.062 36.359 1.00 83.12 164 ASN A CA 1
ATOM 1382 C C . ASN A 1 164 ? -16.308 0.913 37.377 1.00 83.12 164 ASN A C 1
ATOM 1384 O O . ASN A 1 164 ? -17.219 0.845 38.199 1.00 83.12 164 ASN A O 1
ATOM 1388 N N . ASN A 1 165 ? -15.310 0.028 37.361 1.00 81.25 165 ASN A N 1
ATOM 1389 C CA . ASN A 1 165 ? -15.205 -1.049 38.345 1.00 81.25 165 ASN A CA 1
ATOM 1390 C C . ASN A 1 165 ? -14.860 -0.514 39.741 1.00 81.25 165 ASN A C 1
ATOM 1392 O O . ASN A 1 165 ? -15.493 -0.928 40.710 1.00 81.25 165 ASN A O 1
ATOM 1396 N N . LYS A 1 166 ? -13.955 0.469 39.856 1.00 74.81 166 LYS A N 1
ATOM 1397 C CA . LYS A 1 166 ? -13.688 1.152 41.138 1.00 74.81 166 LYS A CA 1
ATOM 1398 C C . LYS A 1 166 ? -14.955 1.800 41.705 1.00 74.81 166 LYS A C 1
ATOM 1400 O O . LYS A 1 166 ? -15.243 1.642 42.889 1.00 74.81 166 LYS A O 1
ATOM 1405 N N . PHE A 1 167 ? -15.761 2.438 40.853 1.00 69.06 167 PHE A N 1
ATOM 1406 C CA . PHE A 1 167 ? -17.045 3.017 41.261 1.00 69.06 167 PHE A CA 1
ATOM 1407 C C . PHE A 1 167 ? -18.113 1.992 41.646 1.00 69.06 167 PHE A C 1
ATOM 1409 O O . PHE A 1 167 ? -19.065 2.376 42.309 1.00 69.06 167 PHE A O 1
ATOM 1416 N N . LYS A 1 168 ? -17.991 0.714 41.268 1.00 65.19 168 LYS A N 1
ATOM 1417 C CA . LYS A 1 168 ? -18.918 -0.340 41.719 1.00 65.19 168 LYS A CA 1
ATOM 1418 C C . LYS A 1 168 ? -18.504 -0.974 43.044 1.00 65.19 168 LYS A C 1
ATOM 1420 O O . LYS A 1 168 ? -19.373 -1.366 43.813 1.00 65.19 168 LYS A O 1
ATOM 1425 N N . VAL A 1 169 ? -17.203 -1.056 43.327 1.00 63.91 169 VAL A N 1
ATOM 1426 C CA . VAL A 1 169 ? -16.700 -1.646 44.580 1.00 63.91 169 VAL A CA 1
ATOM 1427 C C . VAL A 1 169 ? -17.019 -0.755 45.788 1.00 63.91 169 VAL A C 1
ATOM 1429 O O . VAL A 1 169 ? -17.407 -1.265 46.831 1.00 63.91 169 VAL A O 1
ATOM 1432 N N . ILE A 1 170 ? -16.931 0.571 45.642 1.00 65.19 170 ILE A N 1
ATOM 1433 C CA . ILE A 1 170 ? -17.192 1.532 46.732 1.00 65.19 170 ILE A CA 1
ATOM 1434 C C . ILE A 1 170 ? -18.635 1.452 47.281 1.00 65.19 170 ILE A C 1
ATOM 1436 O O . ILE A 1 170 ? -18.789 1.258 48.484 1.00 65.19 170 ILE A O 1
ATOM 1440 N N . PRO A 1 171 ? -19.702 1.557 46.465 1.00 60.88 171 PRO A N 1
ATOM 1441 C CA . PRO A 1 171 ? -21.075 1.463 46.959 1.00 60.88 171 PRO A CA 1
ATOM 1442 C C . PRO A 1 171 ? -21.426 0.066 47.487 1.00 60.88 171 PRO A C 1
ATOM 1444 O O . PRO A 1 171 ? -22.175 -0.024 48.449 1.00 60.88 171 PRO A O 1
ATOM 1447 N N . PHE A 1 172 ? -20.844 -1.009 46.939 1.00 57.88 172 PHE A N 1
ATOM 1448 C CA . PHE A 1 172 ? -21.046 -2.364 47.469 1.00 57.88 172 PHE A CA 1
ATOM 1449 C C . PHE A 1 172 ? -20.447 -2.535 48.875 1.00 57.88 172 PHE A C 1
ATOM 1451 O O . PHE A 1 17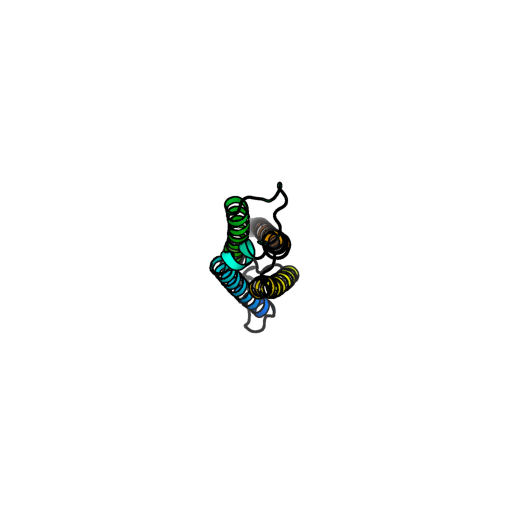2 ? -21.074 -3.126 49.749 1.00 57.88 172 PHE A O 1
ATOM 1458 N N . LEU A 1 173 ? -19.256 -1.979 49.125 1.00 57.06 173 LEU A N 1
ATOM 1459 C CA . LEU A 1 173 ? -18.653 -1.988 50.462 1.00 57.06 173 LEU A CA 1
ATOM 1460 C C . LEU A 1 173 ? -19.434 -1.113 51.453 1.00 57.06 173 LEU A C 1
ATOM 1462 O O . LEU A 1 173 ? -19.572 -1.494 52.611 1.00 57.06 173 LEU A O 1
ATOM 1466 N N . LEU A 1 174 ? -19.977 0.023 51.004 1.00 68.69 174 LEU A N 1
ATOM 1467 C CA . LEU A 1 174 ? -20.830 0.880 51.833 1.00 68.69 174 LEU A CA 1
ATOM 1468 C C . LEU A 1 174 ? -22.169 0.208 52.184 1.00 68.69 174 LEU A C 1
ATOM 1470 O O . LEU A 1 174 ? -22.598 0.314 53.329 1.00 68.69 174 LEU A O 1
ATOM 1474 N N . GLU A 1 175 ? -22.787 -0.531 51.254 1.00 67.94 175 GLU A N 1
ATOM 1475 C CA . GLU A 1 175 ? -23.976 -1.354 51.538 1.00 67.94 175 GLU A CA 1
ATOM 1476 C C . GLU A 1 175 ? -23.675 -2.455 52.563 1.00 67.94 175 GLU A C 1
ATOM 1478 O O . GLU A 1 175 ? -24.450 -2.643 53.495 1.00 67.94 175 GLU A O 1
ATOM 1483 N N . ILE A 1 176 ? -22.537 -3.152 52.448 1.00 64.31 176 ILE A N 1
ATOM 1484 C CA . ILE A 1 176 ? -22.137 -4.156 53.446 1.00 64.31 176 ILE A CA 1
ATOM 1485 C C . ILE A 1 176 ? -21.951 -3.495 54.818 1.00 64.31 176 ILE A C 1
ATOM 1487 O O . ILE A 1 176 ? -22.506 -3.974 55.798 1.00 64.31 176 ILE A O 1
ATOM 1491 N N . ILE A 1 177 ? -21.241 -2.368 54.908 1.00 71.44 177 ILE A N 1
ATOM 1492 C CA . ILE A 1 177 ? -21.029 -1.680 56.193 1.00 71.44 177 ILE A CA 1
ATOM 1493 C C . ILE A 1 177 ? -22.358 -1.216 56.822 1.00 71.44 177 ILE A C 1
ATOM 1495 O O . ILE A 1 177 ? -22.493 -1.276 58.040 1.00 71.44 177 ILE A O 1
ATOM 1499 N N . GLN A 1 178 ? -23.350 -0.798 56.026 1.00 71.06 178 GLN A N 1
ATOM 1500 C CA . GLN A 1 178 ? -24.679 -0.411 56.527 1.00 71.06 178 GLN A CA 1
ATOM 1501 C C . GLN A 1 178 ? -25.555 -1.588 56.980 1.00 71.06 178 GLN A C 1
ATOM 1503 O O . GLN A 1 178 ? -26.463 -1.381 57.773 1.00 71.06 178 GLN A O 1
ATOM 1508 N N . VAL A 1 179 ? -25.329 -2.803 56.476 1.00 77.88 179 VAL A N 1
ATOM 1509 C CA . VAL A 1 179 ? -26.096 -3.995 56.890 1.00 77.88 179 VAL A C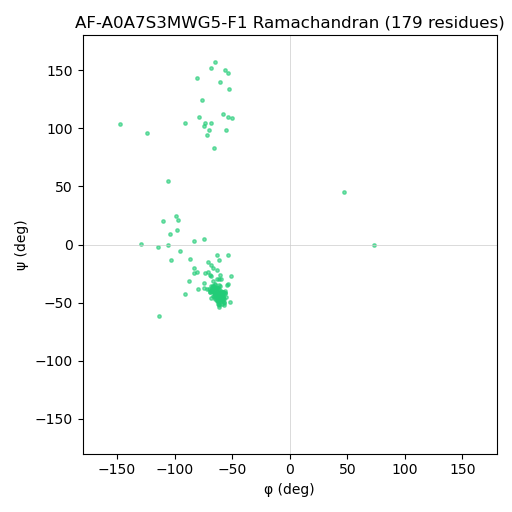A 1
ATOM 1510 C C . VAL A 1 179 ? -25.581 -4.580 58.211 1.00 77.88 179 VAL A C 1
ATOM 1512 O O . VAL A 1 179 ? -26.328 -5.266 58.905 1.00 77.88 179 VAL A O 1
ATOM 1515 N N . TYR A 1 180 ? -24.317 -4.328 58.561 1.00 66.25 180 TYR A N 1
ATOM 1516 C CA . TYR A 1 180 ? -23.655 -4.922 59.730 1.00 66.25 180 TYR A CA 1
ATOM 1517 C C . TYR A 1 180 ? -23.464 -3.968 60.927 1.00 66.25 180 TYR A C 1
ATOM 1519 O O . TYR A 1 180 ? -22.944 -4.414 61.949 1.00 66.25 180 TYR A O 1
ATOM 1527 N N . ASN A 1 181 ? -23.889 -2.705 60.822 1.00 58.47 181 ASN A N 1
ATOM 1528 C CA . ASN A 1 181 ? -23.950 -1.725 61.920 1.00 58.47 181 ASN A CA 1
ATOM 1529 C C . ASN A 1 181 ? -25.404 -1.378 62.238 1.00 58.47 181 ASN A C 1
ATOM 1531 O O . ASN A 1 181 ? -25.707 -1.188 63.435 1.00 58.47 181 ASN A O 1
#

Organism: NCBI:txid197538

Secondary structure (DSSP, 8-state):
---------TT-----TT-HHHHHHHHHHHHHHHHHHHHHHHHHTHHHHHHTT-S---TTPPPHHHHHHHHHHHHHHHHHHHHHHHHHHHHTGGGS-HHHHHHHHHHHHHHHHHHHHHHHTT--TTHHHHHHIIIIIHHHHHHHHHHHHHHHHHHHHHHHHHHHHHHHHHHHHHHHHHHH-

InterPro domains:
  IPR029248 Transmembrane protein 107 [PF14995] (25-146)

Mean predicted aligned error: 7.59 Å